Protein AF-A0A945CBT4-F1 (afdb_monomer_lite)

Radius of gyration: 20.13 Å; chains: 1; bounding box: 50×45×52 Å

Structure (mmCIF, N/CA/C/O backbone):
data_AF-A0A945CBT4-F1
#
_entry.id   AF-A0A945CBT4-F1
#
loop_
_atom_site.group_PDB
_atom_site.id
_atom_site.type_symbol
_atom_site.label_atom_id
_atom_site.label_alt_id
_atom_site.label_comp_id
_atom_site.label_asym_id
_atom_site.label_entity_id
_atom_site.label_seq_id
_atom_site.pdbx_PDB_ins_code
_atom_site.Cartn_x
_atom_site.Cartn_y
_atom_site.Cartn_z
_atom_site.occupancy
_atom_site.B_iso_or_equiv
_atom_site.auth_seq_id
_atom_site.auth_comp_id
_atom_site.auth_asym_id
_atom_site.auth_atom_id
_atom_site.pdbx_PDB_model_num
ATOM 1 N N . MET A 1 1 ? -24.541 26.332 19.261 1.00 55.59 1 MET A N 1
ATOM 2 C CA . MET A 1 1 ? -23.160 25.970 19.676 1.00 55.59 1 MET A CA 1
ATOM 3 C C . MET A 1 1 ? -22.826 24.464 19.656 1.00 55.59 1 MET A C 1
ATOM 5 O O . MET A 1 1 ? -21.646 24.148 19.674 1.00 55.59 1 MET A O 1
ATOM 9 N N . LYS A 1 2 ? -23.782 23.516 19.540 1.00 56.75 2 LYS A N 1
ATOM 10 C CA . LYS A 1 2 ? -23.487 22.056 19.497 1.00 56.75 2 LYS A CA 1
ATOM 11 C C . LYS A 1 2 ? -22.666 21.571 18.280 1.00 56.75 2 LYS A C 1
ATOM 13 O O . LYS A 1 2 ? -21.989 20.555 18.384 1.00 56.75 2 LYS A O 1
ATOM 18 N N . HIS A 1 3 ? -22.683 22.290 17.155 1.00 65.81 3 HIS A N 1
ATOM 19 C CA . HIS A 1 3 ? -21.978 21.883 15.926 1.00 65.81 3 HIS A CA 1
ATOM 20 C C . HIS A 1 3 ? -20.511 22.330 15.852 1.00 65.81 3 HIS A C 1
ATOM 22 O O . HIS A 1 3 ? -19.733 21.736 15.112 1.00 65.81 3 HIS A O 1
ATOM 28 N N . PHE A 1 4 ? -20.112 23.322 16.651 1.00 70.12 4 PHE A N 1
ATOM 29 C CA . PHE A 1 4 ? -18.754 23.871 16.655 1.00 70.12 4 PHE A CA 1
ATOM 30 C C . PHE A 1 4 ? -17.656 22.824 16.946 1.00 70.12 4 PHE A C 1
ATOM 32 O O . PHE A 1 4 ? -16.714 22.725 16.160 1.00 70.12 4 PHE A O 1
ATOM 39 N N . PRO A 1 5 ? -17.776 21.958 17.977 1.00 81.00 5 PRO A N 1
ATOM 40 C CA . PRO A 1 5 ? -16.763 20.930 18.220 1.00 81.00 5 PRO A CA 1
ATOM 41 C C . PRO A 1 5 ? -16.719 19.858 17.124 1.00 81.00 5 PRO A C 1
ATOM 43 O O . PRO A 1 5 ? -15.654 19.318 16.855 1.00 81.00 5 PRO A O 1
ATOM 46 N N . SER A 1 6 ? -17.845 19.557 16.468 1.00 87.94 6 SER A N 1
ATOM 47 C CA . SER A 1 6 ? -17.872 18.580 15.366 1.00 87.94 6 SER A CA 1
ATOM 48 C C . SER A 1 6 ? -17.196 19.134 14.113 1.00 87.94 6 SER A C 1
ATOM 50 O O . SER A 1 6 ? -16.438 18.421 13.462 1.00 87.94 6 SER A O 1
ATOM 52 N N . PHE A 1 7 ? -17.415 20.417 13.818 1.00 92.12 7 PHE A N 1
ATOM 53 C CA . PHE A 1 7 ? -16.761 21.105 12.710 1.00 92.12 7 PHE A CA 1
ATOM 54 C C . PHE A 1 7 ? -15.235 21.094 12.856 1.00 92.12 7 PHE A C 1
ATOM 56 O O . PHE A 1 7 ? -14.539 20.720 11.919 1.00 92.12 7 PHE A O 1
ATOM 63 N N . ILE A 1 8 ? -14.713 21.407 14.048 1.00 93.56 8 ILE A N 1
ATOM 64 C CA . ILE A 1 8 ? -13.263 21.398 14.297 1.00 93.56 8 ILE A CA 1
ATOM 65 C C . ILE A 1 8 ? -12.661 20.001 14.099 1.00 93.56 8 ILE A C 1
ATOM 67 O O . ILE A 1 8 ? -11.590 19.883 13.512 1.00 93.56 8 ILE A O 1
ATOM 71 N N . LYS A 1 9 ? -13.343 18.938 14.550 1.00 94.19 9 LYS A N 1
ATOM 72 C CA . LYS A 1 9 ? -12.877 17.555 14.349 1.00 94.19 9 LYS A CA 1
ATOM 73 C C . LYS A 1 9 ? -12.795 17.187 12.866 1.00 94.19 9 LYS A C 1
ATOM 75 O O . LYS A 1 9 ? -11.805 16.603 12.436 1.00 94.19 9 LYS A O 1
ATOM 80 N N . ILE A 1 10 ? -13.823 17.538 12.093 1.00 95.06 10 ILE A N 1
ATOM 81 C CA . ILE A 1 10 ? -13.854 17.292 10.644 1.00 95.06 10 ILE A CA 1
ATOM 82 C C . ILE A 1 10 ? -12.741 18.082 9.954 1.00 95.06 10 ILE A C 1
ATOM 84 O O . ILE A 1 10 ? -12.014 17.526 9.137 1.00 95.06 10 ILE A O 1
ATOM 88 N N . LEU A 1 11 ? -12.575 19.355 10.317 1.00 95.75 11 LEU A N 1
ATOM 89 C CA . LEU A 1 11 ? -11.545 20.215 9.748 1.00 95.75 11 LEU A CA 1
ATOM 90 C C . LEU A 1 11 ? -10.135 19.691 10.049 1.00 95.75 11 LEU A C 1
ATOM 92 O O . LEU A 1 11 ? -9.312 19.628 9.141 1.00 95.75 11 LEU A O 1
ATOM 96 N N . SER A 1 12 ? -9.850 19.268 11.286 1.00 95.69 12 SER A N 1
ATOM 97 C CA . SER A 1 12 ? -8.528 18.732 11.631 1.00 95.69 12 SER A CA 1
ATOM 98 C C . SER A 1 12 ? -8.221 17.423 10.903 1.00 95.69 12 SER A C 1
ATOM 100 O O . SER A 1 12 ? -7.095 17.236 10.447 1.00 95.69 12 SER A O 1
ATOM 102 N N . LEU A 1 13 ? -9.219 16.554 10.717 1.00 96.38 13 LEU A N 1
ATOM 103 C CA . LEU A 1 13 ? -9.079 15.346 9.903 1.00 96.38 13 LEU A CA 1
ATOM 104 C C . LEU A 1 13 ? -8.821 15.677 8.432 1.00 96.38 13 LEU A C 1
ATOM 106 O O . LEU A 1 13 ? -7.922 15.099 7.832 1.00 96.38 13 LEU A O 1
ATOM 110 N N . ALA A 1 14 ? -9.568 16.626 7.863 1.00 96.81 14 ALA A N 1
ATOM 111 C CA . ALA A 1 14 ? -9.390 17.050 6.478 1.00 96.81 14 ALA A CA 1
ATOM 112 C C . ALA A 1 14 ? -7.988 17.631 6.239 1.00 96.81 14 ALA A C 1
ATOM 114 O O . ALA A 1 14 ? -7.323 17.247 5.278 1.00 96.81 14 ALA A O 1
ATOM 115 N N . ILE A 1 15 ? -7.506 18.489 7.146 1.00 96.88 15 ILE A N 1
ATOM 116 C CA . ILE A 1 15 ? -6.140 19.033 7.108 1.00 96.88 15 ILE A CA 1
ATOM 117 C C . ILE A 1 15 ? -5.112 17.903 7.192 1.00 96.88 15 ILE A C 1
ATOM 119 O O . ILE A 1 15 ? -4.149 17.896 6.429 1.00 96.88 15 ILE A O 1
ATOM 123 N N . PHE A 1 16 ? -5.319 16.927 8.077 1.00 96.56 16 PHE A N 1
ATOM 124 C CA . PHE A 1 16 ? -4.407 15.797 8.217 1.00 96.56 16 PHE A CA 1
ATOM 125 C C . PHE A 1 16 ? -4.365 14.917 6.960 1.00 96.56 16 PHE A C 1
ATOM 127 O O . PHE A 1 16 ? -3.285 14.597 6.473 1.00 96.56 16 PHE A O 1
ATOM 134 N N . CYS A 1 17 ? -5.519 14.565 6.387 1.00 96.88 17 CYS A N 1
ATOM 135 C CA . CYS A 1 17 ? -5.596 13.794 5.144 1.00 96.88 17 CYS A CA 1
ATOM 136 C C . CYS A 1 17 ? -4.979 14.548 3.957 1.00 96.88 17 CYS A C 1
ATOM 138 O O . CYS A 1 17 ? -4.324 13.931 3.112 1.00 96.88 17 CYS A O 1
ATOM 140 N N . PHE A 1 18 ? -5.152 15.873 3.905 1.00 96.44 18 PHE A N 1
ATOM 141 C CA . PHE A 1 18 ? -4.488 16.723 2.922 1.00 96.44 18 PHE A CA 1
ATOM 142 C C . PHE A 1 18 ? -2.968 16.703 3.109 1.00 96.44 18 PHE A C 1
ATOM 144 O O . PHE A 1 18 ? -2.247 16.436 2.152 1.00 96.44 18 PHE A O 1
ATOM 151 N N . ALA A 1 19 ? -2.476 16.903 4.335 1.00 95.12 19 ALA A N 1
ATOM 152 C CA . ALA A 1 19 ? -1.049 16.867 4.647 1.00 95.12 19 ALA A CA 1
ATOM 153 C C . ALA A 1 19 ? -0.418 15.504 4.320 1.00 95.12 19 ALA A C 1
ATOM 155 O O . ALA A 1 19 ? 0.668 15.454 3.750 1.00 95.12 19 ALA A O 1
ATOM 156 N N . LEU A 1 20 ? -1.118 14.406 4.615 1.00 95.12 20 LEU A N 1
ATOM 157 C CA . LEU A 1 20 ? -0.698 13.046 4.275 1.00 95.12 20 LEU A CA 1
ATOM 158 C C . LEU A 1 20 ? -0.627 12.846 2.757 1.00 95.12 20 LEU A C 1
ATOM 160 O O . LEU A 1 20 ? 0.37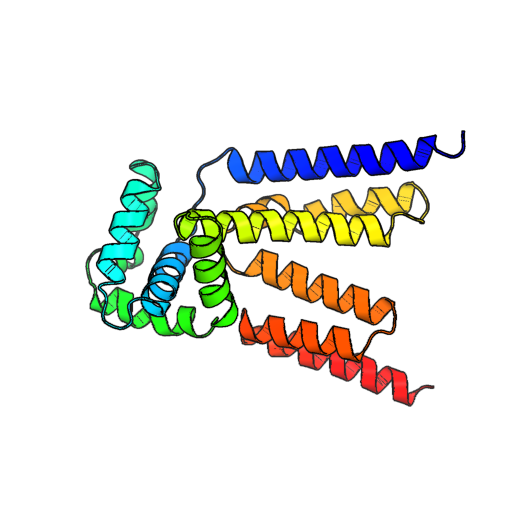6 12.354 2.246 1.00 95.12 20 LEU A O 1
ATOM 164 N N . SER A 1 21 ? -1.652 13.281 2.022 1.00 95.50 21 SER A N 1
ATOM 165 C CA . SER A 1 21 ? -1.670 13.189 0.557 1.00 95.50 21 SER A CA 1
ATOM 166 C C . SER A 1 21 ? -0.574 14.034 -0.084 1.00 95.50 21 SER A C 1
ATOM 168 O O . SER A 1 21 ? 0.099 13.576 -1.005 1.00 95.50 21 SER A O 1
ATOM 170 N N . TRP A 1 22 ? -0.362 15.246 0.428 1.00 95.31 22 TRP A N 1
ATOM 171 C CA . TRP A 1 22 ? 0.737 16.109 0.018 1.00 95.31 22 TRP A CA 1
ATOM 172 C C . TRP A 1 22 ? 2.082 15.427 0.275 1.00 95.31 22 TRP A C 1
ATOM 174 O O . TRP A 1 22 ? 2.885 15.301 -0.642 1.00 95.31 22 TRP A O 1
ATOM 184 N N . PHE A 1 23 ? 2.307 14.908 1.485 1.00 94.00 23 PHE A N 1
ATOM 185 C CA . PHE A 1 23 ? 3.547 14.226 1.855 1.00 94.00 23 PHE A CA 1
ATOM 186 C C . PHE A 1 23 ? 3.844 13.013 0.964 1.00 94.00 23 PHE A C 1
ATOM 188 O O . PHE A 1 23 ? 4.965 12.882 0.476 1.00 94.00 23 PHE A O 1
ATOM 195 N N . SER A 1 24 ? 2.834 12.177 0.697 1.00 92.88 24 SER A N 1
ATOM 196 C CA . SER A 1 24 ? 2.947 11.005 -0.184 1.00 92.88 24 SER A CA 1
ATOM 197 C C . SER A 1 24 ? 3.357 11.374 -1.621 1.00 92.88 24 SER A C 1
ATOM 199 O O . SER A 1 24 ? 4.006 10.592 -2.317 1.00 92.88 24 SER A O 1
ATOM 201 N N . ASN A 1 25 ? 3.019 12.587 -2.075 1.00 91.94 25 ASN A N 1
ATOM 202 C CA . ASN A 1 25 ? 3.250 13.035 -3.449 1.00 91.94 25 ASN A CA 1
ATOM 203 C C . ASN A 1 25 ? 4.403 14.035 -3.623 1.00 91.94 25 ASN A C 1
ATOM 205 O O . ASN A 1 25 ? 4.867 14.208 -4.744 1.00 91.94 25 ASN A O 1
ATOM 209 N N . ASN A 1 26 ? 4.884 14.667 -2.550 1.00 86.88 26 ASN A N 1
ATOM 210 C CA . ASN A 1 26 ? 5.858 15.762 -2.619 1.00 86.88 26 ASN A CA 1
ATOM 211 C C . ASN A 1 26 ? 7.272 15.315 -3.034 1.00 86.88 26 ASN A C 1
ATOM 213 O O . ASN A 1 26 ? 8.037 16.107 -3.574 1.00 86.88 26 ASN A O 1
ATOM 217 N N . LYS A 1 27 ? 7.650 14.060 -2.768 1.00 76.31 27 LYS A N 1
ATOM 218 C CA . LYS A 1 27 ? 8.951 13.520 -3.176 1.00 76.31 27 LYS A CA 1
ATOM 219 C C . LYS A 1 27 ? 8.769 12.237 -3.954 1.00 76.31 27 LYS A C 1
ATOM 221 O O . LYS A 1 27 ? 7.952 11.392 -3.593 1.00 76.31 27 LYS A O 1
ATOM 226 N N . GLU A 1 28 ? 9.573 12.104 -4.997 1.00 81.56 28 GLU A N 1
ATOM 227 C CA . GLU A 1 28 ? 9.736 10.845 -5.694 1.00 81.56 28 GLU A CA 1
ATOM 228 C C . GLU A 1 28 ? 10.286 9.812 -4.707 1.00 81.56 28 GLU A C 1
ATOM 230 O O . GLU A 1 28 ? 11.308 10.029 -4.055 1.00 81.56 28 GLU A O 1
ATOM 235 N N . TYR A 1 29 ? 9.541 8.728 -4.528 1.00 88.06 29 TYR A N 1
ATOM 236 C CA . TYR A 1 29 ? 9.888 7.669 -3.601 1.00 88.06 29 TYR A CA 1
ATOM 237 C C . TYR A 1 29 ? 9.430 6.350 -4.196 1.00 88.06 29 TYR A C 1
ATOM 239 O O . TYR A 1 29 ? 8.233 6.127 -4.384 1.00 88.06 29 TYR A O 1
ATOM 247 N N . VAL A 1 30 ? 10.395 5.488 -4.496 1.00 91.69 30 VAL A N 1
ATOM 248 C CA . VAL A 1 30 ? 10.150 4.143 -5.000 1.00 91.69 30 VAL A CA 1
ATOM 249 C C . VAL A 1 30 ? 11.009 3.187 -4.202 1.00 91.69 30 VAL A C 1
ATOM 251 O O . VAL A 1 30 ? 12.229 3.325 -4.143 1.00 91.69 30 VAL A O 1
ATOM 254 N N . ASN A 1 31 ? 10.360 2.212 -3.573 1.00 91.62 31 ASN A N 1
ATOM 255 C CA . ASN A 1 31 ? 11.076 1.135 -2.912 1.00 91.62 31 ASN A CA 1
ATOM 256 C C . ASN A 1 31 ? 11.595 0.143 -3.935 1.00 91.62 31 ASN A C 1
ATOM 258 O O . ASN A 1 31 ? 10.924 -0.160 -4.918 1.00 91.62 31 ASN A O 1
ATOM 262 N N . TYR A 1 32 ? 12.742 -0.449 -3.625 1.00 92.81 32 TYR A N 1
ATOM 263 C CA . TYR A 1 32 ? 13.315 -1.516 -4.432 1.00 92.81 32 TYR A CA 1
ATOM 264 C C . TYR A 1 32 ? 12.334 -2.684 -4.644 1.00 92.81 32 TYR A C 1
ATOM 266 O O . TYR A 1 32 ? 12.169 -3.171 -5.758 1.00 92.81 32 TYR A O 1
ATOM 274 N N . ASP A 1 33 ? 11.600 -3.052 -3.592 1.00 93.12 33 ASP A N 1
ATOM 275 C CA . ASP A 1 33 ? 10.586 -4.109 -3.610 1.00 93.12 33 ASP A CA 1
ATOM 276 C C . ASP A 1 33 ? 9.436 -3.847 -4.598 1.00 93.12 33 ASP A C 1
ATOM 278 O O . ASP A 1 33 ? 8.756 -4.789 -4.998 1.00 93.12 33 ASP A O 1
ATOM 282 N N . ALA A 1 34 ? 9.213 -2.598 -5.026 1.00 96.06 34 ALA A N 1
ATOM 283 C CA . ALA A 1 34 ? 8.179 -2.279 -6.007 1.00 96.06 34 ALA A CA 1
ATOM 284 C C . ALA A 1 34 ? 8.445 -2.958 -7.360 1.00 96.06 34 ALA A C 1
ATOM 286 O O . ALA A 1 34 ? 7.504 -3.396 -8.011 1.00 96.06 34 ALA A O 1
ATOM 287 N N . ILE A 1 35 ? 9.712 -3.100 -7.757 1.00 96.88 35 ILE A N 1
ATOM 288 C CA . ILE A 1 35 ? 10.119 -3.653 -9.058 1.00 96.88 35 ILE A CA 1
ATOM 289 C C . ILE A 1 35 ? 9.631 -5.103 -9.236 1.00 96.88 35 ILE A C 1
ATOM 291 O O . ILE A 1 35 ? 8.878 -5.370 -10.175 1.00 96.88 35 ILE A O 1
ATOM 295 N N . PRO A 1 36 ? 9.942 -6.048 -8.326 1.00 96.69 36 PRO A N 1
ATOM 296 C CA . PRO A 1 36 ? 9.417 -7.406 -8.434 1.00 96.69 36 PRO A CA 1
ATOM 297 C C . PRO A 1 36 ? 7.898 -7.502 -8.207 1.00 96.69 36 PRO A C 1
ATOM 299 O O . PRO A 1 36 ? 7.285 -8.446 -8.710 1.00 96.69 36 PRO A O 1
ATOM 302 N N . TYR A 1 37 ? 7.252 -6.556 -7.505 1.00 97.12 37 TYR A N 1
ATOM 303 C CA . TYR A 1 37 ? 5.780 -6.499 -7.459 1.00 97.12 37 TYR A CA 1
ATOM 304 C C . TYR A 1 37 ? 5.177 -6.137 -8.819 1.00 97.12 37 TYR A C 1
ATOM 306 O O . TYR A 1 37 ? 4.213 -6.780 -9.229 1.00 97.12 37 TYR A O 1
ATOM 314 N N . VAL A 1 38 ? 5.755 -5.160 -9.522 1.00 97.38 38 VAL A N 1
ATOM 315 C CA . VAL A 1 38 ? 5.350 -4.777 -10.882 1.00 97.38 38 VAL A CA 1
ATOM 316 C C . VAL A 1 38 ? 5.535 -5.946 -11.845 1.00 97.38 38 VAL A C 1
ATOM 318 O O . VAL A 1 38 ? 4.584 -6.324 -12.525 1.00 97.38 38 VAL A O 1
ATOM 321 N N . ALA A 1 39 ? 6.703 -6.596 -11.831 1.00 97.56 39 ALA A N 1
ATOM 322 C CA . ALA A 1 39 ? 6.945 -7.800 -12.628 1.00 97.56 39 ALA A CA 1
ATOM 323 C C . ALA A 1 39 ? 5.925 -8.911 -12.316 1.00 97.56 39 ALA A C 1
ATOM 325 O O . ALA A 1 39 ? 5.351 -9.515 -13.220 1.00 97.56 39 ALA A O 1
ATOM 326 N N . SER A 1 40 ? 5.635 -9.144 -11.031 1.00 97.12 40 SER A N 1
ATOM 327 C CA . SER A 1 40 ? 4.645 -10.143 -10.614 1.00 97.12 40 SER A CA 1
ATOM 328 C C . SER A 1 40 ? 3.227 -9.804 -11.085 1.00 97.12 40 SER A C 1
ATOM 330 O O . SER A 1 40 ? 2.476 -10.719 -11.416 1.00 97.12 40 SER A O 1
ATOM 332 N N . ALA A 1 41 ? 2.851 -8.521 -11.105 1.00 97.12 41 ALA A N 1
ATOM 333 C CA . ALA A 1 41 ? 1.539 -8.065 -11.561 1.00 97.12 41 ALA A CA 1
ATOM 334 C C . ALA A 1 41 ? 1.397 -8.171 -13.083 1.00 97.12 41 ALA A C 1
ATOM 336 O O . ALA A 1 41 ? 0.354 -8.604 -13.566 1.00 97.12 41 ALA A O 1
ATOM 337 N N . TYR A 1 42 ? 2.461 -7.865 -13.826 1.00 96.81 42 TYR A N 1
ATOM 338 C CA . TYR A 1 42 ? 2.521 -8.052 -15.275 1.00 96.81 42 TYR A CA 1
ATOM 339 C C . TYR A 1 42 ? 2.317 -9.523 -15.682 1.00 96.81 42 TYR A C 1
ATOM 341 O O . TYR A 1 42 ? 1.539 -9.817 -16.591 1.00 96.81 42 TYR A O 1
ATOM 349 N N . LEU A 1 43 ? 2.931 -10.459 -14.945 1.00 96.25 43 LEU A N 1
ATOM 350 C CA . LEU A 1 43 ? 2.800 -11.905 -15.182 1.00 96.25 43 LEU A CA 1
ATOM 351 C C . LEU A 1 43 ? 1.389 -12.469 -14.934 1.00 96.25 43 LEU A C 1
ATOM 353 O O . LEU A 1 43 ? 1.139 -13.623 -15.280 1.00 96.25 43 LEU A O 1
ATOM 357 N N . ILE A 1 44 ? 0.468 -11.710 -14.325 1.00 94.94 44 ILE A N 1
ATOM 358 C CA . ILE A 1 44 ? -0.936 -12.139 -14.192 1.00 94.94 44 ILE A CA 1
ATOM 359 C C . ILE A 1 44 ? -1.623 -12.156 -15.560 1.00 94.94 44 ILE A C 1
ATOM 361 O O . ILE A 1 44 ? -2.370 -13.085 -15.853 1.00 94.94 44 ILE A O 1
ATOM 365 N N . GLU A 1 45 ? -1.374 -11.139 -16.383 1.00 92.31 45 GLU A N 1
ATOM 366 C CA . GLU A 1 45 ? -1.973 -11.004 -17.716 1.00 92.31 45 GLU A CA 1
ATOM 367 C C . GLU A 1 45 ? -1.086 -11.611 -18.808 1.00 92.31 45 GLU A C 1
ATOM 369 O O . GLU A 1 45 ? -1.589 -12.140 -19.796 1.00 92.31 45 GLU A O 1
ATOM 374 N N . ASN A 1 46 ? 0.234 -11.599 -18.599 1.00 94.31 46 ASN A N 1
ATOM 375 C CA . ASN A 1 46 ? 1.222 -12.088 -19.556 1.00 94.31 46 ASN A CA 1
ATOM 376 C C . ASN A 1 46 ? 2.078 -13.203 -18.927 1.00 94.31 46 ASN A C 1
ATOM 378 O O . ASN A 1 46 ? 3.232 -12.945 -18.583 1.00 94.31 46 ASN A O 1
ATOM 382 N N . PRO A 1 47 ? 1.556 -14.436 -18.757 1.00 91.69 47 PRO A N 1
ATOM 383 C CA . PRO A 1 47 ? 2.270 -15.513 -18.061 1.00 91.69 47 PRO A CA 1
ATOM 384 C C . PRO A 1 47 ? 3.646 -15.851 -18.648 1.00 91.69 47 PRO A C 1
ATOM 386 O O . PRO A 1 47 ? 4.562 -16.160 -17.890 1.00 91.69 47 PRO A O 1
ATOM 389 N N . ASP A 1 48 ? 3.783 -15.749 -19.973 1.00 92.06 48 ASP A N 1
ATOM 390 C CA . ASP A 1 48 ? 5.021 -16.021 -20.720 1.00 92.06 48 ASP A CA 1
ATOM 391 C C . ASP A 1 48 ? 5.762 -14.732 -21.133 1.00 92.06 48 ASP A C 1
ATOM 393 O O . ASP A 1 48 ? 6.711 -14.766 -21.917 1.00 92.06 48 ASP A O 1
ATOM 397 N N . GLY A 1 49 ? 5.302 -13.572 -20.651 1.00 91.69 49 GLY A N 1
ATOM 398 C CA . GLY A 1 49 ? 5.865 -12.274 -21.005 1.00 91.69 49 GLY A CA 1
ATOM 399 C C . GLY A 1 49 ? 7.202 -11.995 -20.318 1.00 91.69 49 GLY A C 1
ATOM 400 O O . GLY A 1 49 ? 7.505 -12.522 -19.245 1.00 91.69 49 GLY A O 1
ATOM 401 N N . ASP A 1 50 ? 7.996 -11.094 -20.901 1.00 95.44 50 ASP A N 1
ATOM 402 C CA . ASP A 1 50 ? 9.279 -10.688 -20.323 1.00 95.44 50 ASP A CA 1
ATOM 403 C C . ASP A 1 50 ? 9.094 -9.68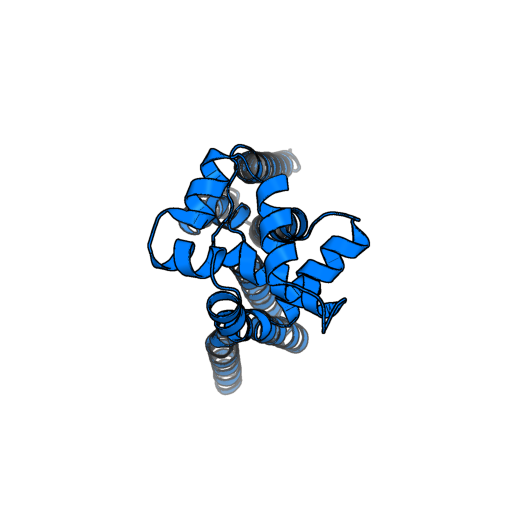6 -19.172 1.00 95.44 50 ASP A C 1
ATOM 405 O O . ASP A 1 50 ? 9.210 -8.471 -19.332 1.00 95.44 50 ASP A O 1
ATOM 409 N N . SER A 1 51 ? 8.773 -10.214 -17.990 1.00 95.56 51 SER A N 1
ATOM 410 C CA . SER A 1 51 ? 8.539 -9.401 -16.791 1.00 95.56 51 SER A CA 1
ATOM 411 C C . SER A 1 51 ? 9.778 -8.645 -16.303 1.00 95.56 51 SER A C 1
ATOM 413 O O . SER A 1 51 ? 9.637 -7.583 -15.690 1.00 95.56 51 SER A O 1
ATOM 415 N N . PHE A 1 52 ? 10.978 -9.161 -16.596 1.00 97.00 52 PHE A N 1
ATOM 416 C CA . PHE A 1 52 ? 12.241 -8.499 -16.286 1.00 97.00 52 PHE A CA 1
ATOM 417 C C . PHE A 1 52 ? 12.342 -7.203 -17.085 1.00 97.00 52 PHE A C 1
ATOM 419 O O . PHE A 1 52 ? 12.345 -6.122 -16.495 1.00 97.00 52 PHE A O 1
ATOM 426 N N . GLU A 1 53 ? 12.318 -7.312 -18.414 1.00 96.81 53 GLU A N 1
ATOM 427 C CA . GLU A 1 53 ? 12.476 -6.163 -19.304 1.00 96.81 53 GLU A CA 1
ATOM 428 C C . GLU A 1 53 ? 11.345 -5.149 -19.096 1.00 96.81 53 GLU A C 1
ATOM 430 O O . GLU A 1 53 ? 11.587 -3.948 -18.974 1.00 96.81 53 GLU A O 1
ATOM 435 N N . TYR A 1 54 ? 10.108 -5.638 -18.959 1.00 97.00 54 TYR A N 1
ATOM 436 C CA . TYR A 1 54 ? 8.945 -4.797 -18.701 1.00 97.00 54 TYR A CA 1
ATOM 437 C C . TYR A 1 54 ? 9.112 -3.949 -17.434 1.00 97.00 54 TYR A C 1
ATOM 439 O O . TYR A 1 54 ? 8.929 -2.730 -17.472 1.00 97.00 54 TYR A O 1
ATOM 447 N N . SER A 1 55 ? 9.471 -4.580 -16.309 1.00 96.62 55 SER A N 1
ATOM 448 C CA . SER A 1 55 ? 9.567 -3.884 -15.022 1.00 96.62 55 SER A CA 1
ATOM 449 C C . SER A 1 55 ? 10.670 -2.824 -15.015 1.00 96.62 55 SER A C 1
ATOM 451 O O . SER A 1 55 ? 10.437 -1.711 -14.541 1.00 96.62 55 SER A O 1
ATOM 453 N N . TRP A 1 56 ? 11.833 -3.115 -15.606 1.00 96.56 56 TRP A N 1
ATOM 454 C CA . TRP A 1 56 ? 12.952 -2.174 -15.674 1.00 96.56 56 TRP A CA 1
ATOM 455 C C . TRP A 1 56 ? 12.707 -1.024 -16.655 1.00 96.56 56 TRP A C 1
ATOM 457 O O . TRP A 1 56 ? 12.940 0.130 -16.293 1.00 96.56 56 TRP A O 1
ATOM 467 N N . GLN A 1 57 ? 12.164 -1.293 -17.848 1.00 96.50 57 GLN A N 1
ATOM 468 C CA . GLN A 1 57 ? 11.813 -0.235 -18.803 1.00 96.50 57 GLN A CA 1
ATOM 469 C C . GLN A 1 57 ? 10.708 0.680 -18.269 1.00 96.50 57 GLN A C 1
ATOM 471 O O . GLN A 1 57 ? 10.717 1.892 -18.504 1.00 96.50 57 GLN A O 1
ATOM 476 N N . LEU A 1 58 ? 9.725 0.114 -17.564 1.00 96.69 58 LEU A N 1
ATOM 477 C CA . LEU A 1 58 ? 8.676 0.909 -16.941 1.00 96.69 58 LEU A CA 1
ATOM 478 C C . LEU A 1 58 ? 9.241 1.765 -15.804 1.00 96.69 58 LEU A C 1
ATOM 480 O O . LEU A 1 58 ? 8.871 2.933 -15.700 1.00 96.69 58 LEU A O 1
ATOM 484 N N . LEU A 1 59 ? 10.157 1.218 -14.997 1.00 96.62 59 LEU A N 1
ATOM 485 C CA . LEU A 1 59 ? 10.845 1.973 -13.952 1.00 96.62 59 LEU A CA 1
ATOM 486 C C . LEU A 1 59 ? 11.608 3.162 -14.539 1.00 96.62 59 LEU A C 1
ATOM 488 O O . LEU A 1 59 ? 11.443 4.273 -14.049 1.00 96.62 59 LEU A O 1
ATOM 492 N N . GLU A 1 60 ? 12.394 2.951 -15.597 1.00 96.00 60 GLU A N 1
ATOM 493 C CA . GLU A 1 60 ? 13.184 4.003 -16.253 1.00 96.00 60 GLU A CA 1
ATOM 494 C C . GLU A 1 60 ? 12.312 5.164 -16.751 1.00 96.00 60 GLU A C 1
ATOM 496 O O . GLU A 1 60 ? 12.686 6.327 -16.627 1.00 96.00 60 GLU A O 1
ATOM 501 N N . LYS A 1 61 ? 11.113 4.861 -17.263 1.00 95.19 61 LYS A N 1
ATOM 502 C CA . LYS A 1 61 ? 10.131 5.876 -17.681 1.00 95.19 61 LYS A CA 1
ATOM 503 C C . LYS A 1 61 ? 9.420 6.542 -16.505 1.00 95.19 61 LYS A C 1
ATOM 505 O O . LYS A 1 61 ? 8.904 7.648 -16.657 1.00 95.19 61 LYS A O 1
ATOM 510 N N . PHE A 1 62 ? 9.313 5.847 -15.375 1.00 94.44 62 PHE A N 1
ATOM 511 C CA . PHE A 1 62 ? 8.555 6.296 -14.214 1.00 94.44 62 PHE A CA 1
ATOM 512 C C . PHE A 1 62 ? 9.365 7.208 -13.293 1.00 94.44 62 PHE A C 1
ATOM 514 O O . PHE A 1 62 ? 8.775 8.119 -12.713 1.00 94.44 62 PHE A O 1
ATOM 521 N N . VAL A 1 63 ? 10.675 6.966 -13.151 1.00 95.12 63 VAL A N 1
ATOM 522 C CA . VAL A 1 63 ? 11.514 7.683 -12.183 1.00 95.12 63 VAL A CA 1
ATOM 523 C C . VAL A 1 63 ? 12.567 8.598 -12.804 1.00 95.12 63 VAL A C 1
ATOM 525 O O . VAL A 1 63 ? 12.977 8.429 -13.949 1.00 95.12 63 VAL A O 1
ATOM 528 N N . SER A 1 64 ? 13.075 9.551 -12.019 1.00 94.69 64 SER A N 1
ATOM 529 C CA . SER A 1 64 ? 14.230 10.366 -12.403 1.00 94.69 64 SER A CA 1
ATOM 530 C C . SER A 1 64 ? 15.491 9.517 -12.659 1.00 94.69 64 SER A C 1
ATOM 532 O O . SER A 1 64 ? 15.714 8.514 -11.974 1.00 94.69 64 SER A O 1
ATOM 534 N N . PRO A 1 65 ? 16.403 9.942 -13.560 1.00 93.69 65 PRO A N 1
ATOM 535 C CA . PRO A 1 65 ? 17.639 9.201 -13.841 1.00 93.69 65 PRO A CA 1
ATOM 536 C C . PRO A 1 65 ? 18.515 8.957 -12.603 1.00 93.69 65 PRO A C 1
ATOM 538 O O . PRO A 1 65 ? 19.181 7.926 -12.492 1.00 93.69 65 PRO A O 1
ATOM 541 N N . SER A 1 66 ? 18.510 9.893 -11.646 1.00 93.50 66 SER A N 1
ATOM 542 C CA . SER A 1 66 ? 19.209 9.740 -10.367 1.00 93.50 66 SER A CA 1
ATOM 543 C C . SER A 1 66 ? 18.633 8.606 -9.527 1.00 93.50 66 SER A C 1
ATOM 545 O O . SER A 1 66 ? 19.397 7.784 -9.021 1.00 93.50 66 SER A O 1
ATOM 547 N N . LEU A 1 67 ? 17.303 8.537 -9.408 1.00 94.44 67 LEU A N 1
ATOM 548 C CA . LEU A 1 67 ? 16.642 7.493 -8.633 1.00 94.44 67 LEU A CA 1
ATOM 549 C C . LEU A 1 67 ? 16.732 6.141 -9.346 1.00 94.44 67 LEU A C 1
ATOM 551 O O . LEU A 1 67 ? 16.971 5.125 -8.699 1.00 94.44 67 LEU A O 1
ATOM 555 N N . PHE A 1 68 ? 16.639 6.124 -10.678 1.00 95.38 68 PHE A N 1
ATOM 556 C CA . PHE A 1 68 ? 16.868 4.914 -11.465 1.00 95.38 68 PHE A CA 1
ATOM 557 C C . PHE A 1 68 ? 18.255 4.330 -11.185 1.00 95.38 68 PHE A C 1
ATOM 559 O O . PHE A 1 68 ? 18.372 3.151 -10.860 1.00 95.38 68 PHE A O 1
ATOM 566 N N . LYS A 1 69 ? 19.305 5.164 -11.217 1.00 93.62 69 LYS A N 1
ATOM 567 C CA . LYS A 1 69 ? 20.678 4.731 -10.918 1.00 93.62 69 LYS A CA 1
ATOM 568 C C . LYS A 1 69 ? 20.818 4.178 -9.498 1.00 93.62 69 LYS A C 1
ATOM 570 O O . LYS A 1 69 ? 21.532 3.198 -9.279 1.00 93.62 69 LYS A O 1
ATOM 575 N N . GLU A 1 70 ? 20.124 4.779 -8.536 1.00 93.88 70 GLU A N 1
ATOM 576 C CA . GLU A 1 70 ? 20.088 4.283 -7.161 1.00 93.88 70 GLU A CA 1
ATOM 577 C C . GLU A 1 70 ? 19.407 2.903 -7.065 1.00 93.88 70 GLU A C 1
ATOM 579 O O . GLU A 1 70 ? 19.872 2.002 -6.357 1.00 93.88 70 GLU A O 1
ATOM 584 N N . LEU A 1 71 ? 18.305 2.705 -7.786 1.00 93.62 71 LEU A N 1
ATOM 585 C CA . LEU A 1 71 ? 17.532 1.464 -7.758 1.00 93.62 71 LEU A CA 1
ATOM 586 C C . LEU A 1 71 ? 18.172 0.338 -8.573 1.00 93.62 71 LEU A C 1
ATOM 588 O O . LEU A 1 71 ? 18.123 -0.805 -8.129 1.00 93.62 71 LEU A O 1
ATOM 592 N N . CYS A 1 72 ? 18.815 0.640 -9.700 1.00 91.88 72 CYS A N 1
ATOM 593 C CA . CYS A 1 72 ? 19.481 -0.367 -10.524 1.00 91.88 72 CYS A CA 1
ATOM 594 C C . CYS A 1 72 ? 20.849 -0.762 -9.973 1.00 91.88 72 CYS A C 1
ATOM 596 O O . CYS A 1 72 ? 21.234 -1.919 -10.058 1.00 91.88 72 CYS A O 1
ATOM 598 N N . CYS A 1 73 ? 21.617 0.191 -9.437 1.00 90.94 73 CYS A N 1
ATOM 599 C CA . CYS A 1 73 ? 23.074 0.063 -9.504 1.00 90.94 73 CYS A CA 1
ATOM 600 C C . CYS A 1 73 ? 23.815 0.488 -8.229 1.00 90.94 73 CYS A C 1
ATOM 602 O O . CYS A 1 73 ? 25.042 0.510 -8.214 1.00 90.94 73 CYS A O 1
ATOM 604 N N . ASN A 1 74 ? 23.106 0.826 -7.147 1.00 90.94 74 ASN A N 1
ATOM 605 C CA . ASN A 1 74 ? 23.743 1.343 -5.927 1.00 90.94 74 ASN A CA 1
ATOM 606 C C . ASN A 1 74 ? 24.560 0.295 -5.147 1.00 90.94 74 ASN A C 1
ATOM 608 O O . ASN A 1 74 ? 25.410 0.642 -4.333 1.00 90.94 74 ASN A O 1
ATOM 612 N N . ASN A 1 75 ? 24.305 -0.997 -5.354 1.00 92.38 75 ASN A N 1
ATOM 613 C CA . ASN A 1 75 ? 25.081 -2.069 -4.735 1.00 92.38 75 ASN A CA 1
ATOM 614 C C . ASN A 1 75 ? 25.117 -3.314 -5.631 1.00 92.38 75 ASN A C 1
ATOM 616 O O . ASN A 1 75 ? 24.338 -3.428 -6.577 1.00 92.38 75 ASN A O 1
ATOM 620 N N . TYR A 1 76 ? 26.006 -4.255 -5.300 1.00 92.56 76 TYR A N 1
ATOM 621 C CA . TYR A 1 76 ? 26.216 -5.483 -6.076 1.00 92.56 76 TYR A CA 1
ATOM 622 C C . TYR A 1 76 ? 24.927 -6.295 -6.266 1.00 92.56 76 TYR A C 1
ATOM 624 O O . TYR A 1 76 ? 24.667 -6.808 -7.350 1.00 92.56 76 TYR A O 1
ATOM 632 N N . TYR A 1 77 ? 24.084 -6.356 -5.231 1.00 92.25 77 TYR A N 1
ATOM 633 C CA . TYR A 1 77 ? 22.803 -7.055 -5.292 1.00 92.25 77 TYR A CA 1
ATOM 634 C C . TYR A 1 77 ? 21.848 -6.416 -6.312 1.00 92.25 77 TYR A C 1
ATOM 636 O O . TYR A 1 77 ? 21.328 -7.107 -7.180 1.00 92.25 77 TYR A O 1
ATOM 644 N N . ARG A 1 78 ? 21.657 -5.093 -6.262 1.00 93.50 78 ARG A N 1
ATOM 645 C CA . ARG A 1 78 ? 20.802 -4.361 -7.210 1.00 93.50 78 ARG A CA 1
ATOM 646 C C . ARG A 1 78 ? 21.344 -4.448 -8.636 1.00 93.50 78 ARG A C 1
ATOM 648 O O . ARG A 1 78 ? 20.575 -4.641 -9.572 1.00 93.50 78 ARG A O 1
ATOM 655 N N . GLN A 1 79 ? 22.666 -4.382 -8.791 1.00 93.56 79 GLN A N 1
ATOM 656 C CA . GLN A 1 79 ? 23.312 -4.506 -10.093 1.00 93.56 79 GLN A CA 1
ATOM 657 C C . GLN A 1 79 ? 23.070 -5.888 -10.702 1.00 93.56 79 GLN A C 1
ATOM 659 O O . GLN A 1 79 ? 22.687 -5.988 -11.863 1.00 93.56 79 GLN A O 1
ATOM 664 N N . SER A 1 80 ? 23.230 -6.951 -9.912 1.00 93.50 80 SER A N 1
ATOM 665 C CA . SER A 1 80 ? 22.893 -8.311 -10.336 1.00 93.50 80 SER A CA 1
ATOM 666 C C . SER A 1 80 ? 21.427 -8.404 -10.768 1.00 93.50 80 SER A C 1
ATOM 668 O O . SER A 1 80 ? 21.135 -8.882 -11.855 1.00 93.50 80 SER A O 1
ATOM 670 N N . MET A 1 81 ? 20.512 -7.834 -9.988 1.00 94.12 81 MET A N 1
ATOM 671 C CA . MET A 1 81 ? 19.074 -7.872 -10.273 1.00 94.12 81 MET A CA 1
ATOM 672 C C . MET A 1 81 ? 18.626 -7.051 -11.485 1.00 94.12 81 MET A C 1
ATOM 674 O O . MET A 1 81 ? 17.548 -7.309 -12.012 1.00 94.12 81 MET A O 1
ATOM 678 N N . SER A 1 82 ? 19.402 -6.050 -11.900 1.00 94.88 82 SER A N 1
ATOM 679 C CA . SER A 1 82 ? 19.111 -5.219 -13.077 1.00 94.88 82 SER A CA 1
ATOM 680 C C . SER A 1 82 ? 19.843 -5.660 -14.340 1.00 94.88 82 SER A C 1
ATOM 682 O O . SER A 1 82 ? 19.525 -5.169 -15.417 1.00 94.88 82 SER A O 1
ATOM 684 N N . SER A 1 83 ? 20.809 -6.576 -14.234 1.00 93.75 83 SER A N 1
ATOM 685 C CA . SER A 1 83 ? 21.610 -7.044 -15.376 1.00 93.75 83 SER A CA 1
ATOM 686 C C . SER A 1 83 ? 21.452 -8.533 -15.677 1.00 93.75 83 SER A C 1
ATOM 688 O O . SER A 1 83 ? 21.680 -8.940 -16.813 1.00 93.75 83 SER A O 1
ATOM 690 N N . ASP A 1 84 ? 21.040 -9.340 -14.697 1.00 95.00 84 ASP A N 1
ATOM 691 C CA . ASP A 1 84 ? 20.835 -10.778 -14.842 1.00 95.00 84 ASP A CA 1
ATOM 692 C C . ASP A 1 84 ? 19.356 -11.136 -14.649 1.00 95.00 84 ASP A C 1
ATOM 694 O O . ASP A 1 84 ? 18.803 -11.092 -13.543 1.00 95.00 84 ASP A O 1
ATOM 698 N N . LYS A 1 85 ? 18.722 -11.534 -15.755 1.00 95.56 85 LYS A N 1
ATOM 699 C CA . LYS A 1 85 ? 17.321 -11.955 -15.791 1.00 95.56 85 LYS A CA 1
ATOM 700 C C . LYS A 1 85 ? 17.050 -13.159 -14.888 1.00 95.56 85 LYS A C 1
ATOM 702 O O . LYS A 1 85 ? 16.042 -13.166 -14.187 1.00 95.56 85 LYS A O 1
ATOM 707 N N . LEU A 1 86 ? 17.945 -14.147 -14.852 1.00 94.50 86 LEU A N 1
ATOM 708 C CA . LEU A 1 86 ? 17.755 -15.352 -14.038 1.00 94.50 86 LEU A CA 1
ATOM 709 C C . LEU A 1 86 ? 17.842 -15.023 -12.546 1.00 94.50 86 LEU A C 1
ATOM 711 O O . LEU A 1 86 ? 17.043 -15.526 -11.750 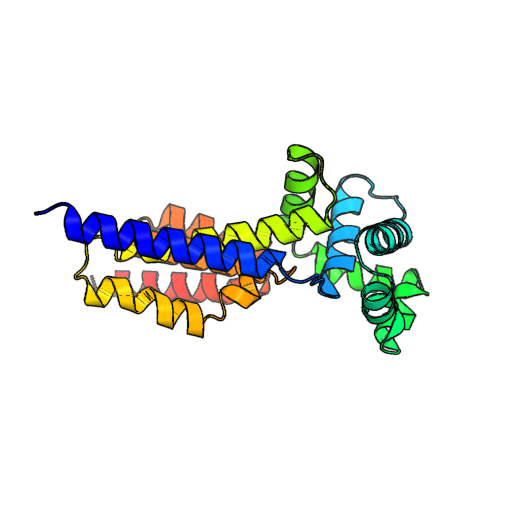1.00 94.50 86 LEU A O 1
ATOM 715 N N . ALA A 1 87 ? 18.773 -14.142 -12.168 1.00 93.38 87 ALA A N 1
ATOM 716 C CA . ALA A 1 87 ? 18.875 -13.652 -10.798 1.00 93.38 87 ALA A CA 1
ATOM 717 C C . ALA A 1 87 ? 17.574 -12.955 -10.368 1.00 93.38 87 ALA A C 1
ATOM 719 O O . ALA A 1 87 ? 17.019 -13.290 -9.321 1.00 93.38 87 ALA A O 1
ATOM 720 N N . PHE A 1 88 ? 17.039 -12.060 -11.201 1.00 95.56 88 PHE A N 1
ATOM 721 C CA . PHE A 1 88 ? 15.773 -11.375 -10.936 1.00 95.56 88 PHE A CA 1
ATOM 722 C C . PHE A 1 88 ? 14.580 -12.335 -10.829 1.00 95.56 88 PHE A C 1
ATOM 724 O O . PHE A 1 88 ? 13.820 -12.290 -9.857 1.00 95.56 88 PHE A O 1
ATOM 731 N N . GLU A 1 89 ? 14.432 -13.246 -11.792 1.00 94.38 89 GLU A N 1
ATOM 732 C CA . GLU A 1 89 ? 13.325 -14.205 -11.835 1.00 94.38 89 GLU A CA 1
ATOM 733 C C . GLU A 1 89 ? 13.322 -15.144 -10.625 1.00 94.38 89 GLU A C 1
ATOM 735 O O . GLU A 1 89 ? 12.253 -15.466 -10.096 1.00 94.38 89 GLU A O 1
ATOM 740 N N . SER A 1 90 ? 14.501 -15.510 -10.111 1.00 93.62 90 SER A N 1
ATOM 741 C CA . SER A 1 90 ? 14.623 -16.350 -8.912 1.00 93.62 90 SER A CA 1
ATOM 742 C C . SER A 1 90 ? 14.007 -15.720 -7.650 1.00 93.62 90 SER A C 1
ATOM 744 O O . SER A 1 90 ? 13.601 -16.440 -6.735 1.00 93.62 90 SER A O 1
ATOM 746 N N . HIS A 1 91 ? 13.856 -14.390 -7.609 1.00 92.12 91 HIS A N 1
ATOM 747 C CA . HIS A 1 91 ? 13.241 -13.671 -6.489 1.00 92.12 91 HIS A CA 1
ATOM 748 C C . HIS A 1 91 ? 11.717 -13.546 -6.600 1.00 92.12 91 HIS A C 1
ATOM 750 O O . HIS A 1 91 ? 11.039 -13.400 -5.574 1.00 92.12 91 HIS A O 1
ATOM 756 N N . LEU A 1 92 ? 11.149 -13.637 -7.808 1.00 93.94 92 LEU A N 1
ATOM 757 C CA . LEU A 1 92 ? 9.715 -13.445 -8.049 1.00 93.94 92 LEU A CA 1
ATOM 758 C C . LEU A 1 92 ? 8.799 -14.357 -7.215 1.00 93.94 92 LEU A C 1
ATOM 760 O O . LEU A 1 92 ? 7.774 -13.856 -6.743 1.00 93.94 92 LEU A O 1
ATOM 764 N N . PRO A 1 93 ? 9.121 -15.639 -6.934 1.00 93.81 93 PRO A N 1
ATOM 765 C CA . PRO A 1 93 ? 8.284 -16.479 -6.074 1.00 93.81 93 PRO A CA 1
ATOM 766 C C . PRO A 1 93 ? 7.972 -15.848 -4.705 1.00 93.81 93 PRO A C 1
ATOM 768 O O . PRO A 1 93 ? 6.835 -15.916 -4.235 1.00 93.81 93 PRO A O 1
ATOM 771 N N . SER A 1 94 ? 8.932 -15.144 -4.091 1.00 91.88 94 SER A N 1
ATOM 772 C CA . SER A 1 94 ? 8.730 -14.462 -2.801 1.00 91.88 94 SER A CA 1
ATOM 773 C C . SER A 1 94 ? 7.687 -13.338 -2.878 1.00 91.88 94 SER A C 1
ATOM 775 O O . SER A 1 94 ? 6.968 -13.067 -1.912 1.00 91.88 94 SER A O 1
ATOM 777 N N . TYR A 1 95 ? 7.549 -12.692 -4.035 1.00 93.31 95 TYR A N 1
ATOM 778 C CA . TYR A 1 95 ? 6.577 -11.622 -4.266 1.00 93.31 95 TYR A CA 1
ATOM 779 C C . TYR A 1 95 ? 5.224 -12.173 -4.722 1.00 93.31 95 TYR A C 1
ATOM 781 O O . TYR A 1 95 ? 4.191 -11.747 -4.207 1.00 93.31 95 TYR A O 1
ATOM 789 N N . ARG A 1 96 ? 5.222 -13.200 -5.579 1.00 92.50 96 ARG A N 1
ATOM 790 C CA . ARG A 1 96 ? 4.009 -13.859 -6.095 1.00 92.50 96 ARG A CA 1
ATOM 791 C C . ARG A 1 96 ? 3.184 -14.568 -5.022 1.00 92.50 96 ARG A C 1
ATOM 793 O O . ARG A 1 96 ? 1.965 -14.645 -5.148 1.00 92.50 96 ARG A O 1
ATOM 800 N N . THR A 1 97 ? 3.813 -15.047 -3.947 1.00 91.50 97 THR A N 1
ATOM 801 C CA . THR A 1 97 ? 3.092 -15.627 -2.793 1.00 91.50 97 THR A CA 1
ATOM 802 C C . THR A 1 97 ? 2.145 -14.640 -2.107 1.00 91.50 97 THR A C 1
ATOM 804 O O . THR A 1 97 ? 1.190 -15.067 -1.459 1.00 91.50 97 THR A O 1
ATOM 807 N N . LYS A 1 98 ? 2.356 -13.328 -2.278 1.00 93.94 98 LYS A N 1
ATOM 808 C CA . LYS A 1 98 ? 1.470 -12.252 -1.802 1.00 93.94 98 LYS A CA 1
ATOM 809 C C . LYS A 1 98 ? 0.349 -12.008 -2.812 1.00 93.94 98 LYS A C 1
ATOM 811 O O . LYS A 1 98 ? 0.126 -10.885 -3.264 1.00 93.94 98 LYS A O 1
ATOM 816 N N . SER A 1 99 ? -0.312 -13.092 -3.213 1.00 91.12 99 SER A N 1
ATOM 817 C CA . SER A 1 99 ? -1.158 -13.155 -4.404 1.00 91.12 99 SER A CA 1
ATOM 818 C C . SER A 1 99 ? -2.227 -12.067 -4.420 1.00 91.12 99 SER A C 1
ATOM 820 O O . SER A 1 99 ? -2.322 -11.336 -5.400 1.00 91.12 99 SER A O 1
ATOM 822 N N . ALA A 1 100 ? -2.969 -11.874 -3.325 1.00 95.00 100 ALA A N 1
ATOM 823 C CA . ALA A 1 100 ? -4.019 -10.856 -3.275 1.00 95.00 100 ALA A CA 1
ATOM 824 C C . ALA A 1 100 ? -3.482 -9.432 -3.477 1.00 95.00 100 ALA A C 1
ATOM 826 O O . ALA A 1 100 ? -4.176 -8.601 -4.055 1.00 95.00 100 ALA A O 1
ATOM 827 N N . TYR A 1 101 ? -2.253 -9.147 -3.037 1.00 96.44 101 TYR A N 1
ATOM 828 C CA . TYR A 1 101 ? -1.644 -7.836 -3.253 1.00 96.44 101 TYR A CA 1
ATOM 829 C C . TYR A 1 101 ? -1.282 -7.638 -4.725 1.00 96.44 101 TYR A C 1
ATOM 831 O O . TYR A 1 101 ? -1.602 -6.607 -5.303 1.00 96.44 101 TYR A O 1
ATOM 839 N N . VAL A 1 102 ? -0.684 -8.653 -5.351 1.00 96.88 102 VAL A N 1
ATOM 840 C CA . VAL A 1 102 ? -0.313 -8.614 -6.773 1.00 96.88 102 VAL A CA 1
ATOM 841 C C . VAL A 1 102 ? -1.555 -8.493 -7.669 1.00 96.88 102 VAL A C 1
ATOM 843 O O . VAL A 1 102 ? -1.583 -7.652 -8.566 1.00 96.88 102 VAL A O 1
ATOM 846 N N . TYR A 1 103 ? -2.619 -9.249 -7.378 1.00 97.00 103 TYR A N 1
ATOM 847 C CA . TYR A 1 103 ? -3.907 -9.113 -8.070 1.00 97.00 103 TYR A CA 1
ATOM 848 C C . TYR A 1 103 ? -4.531 -7.731 -7.871 1.00 97.00 103 TYR A C 1
ATOM 850 O O . TYR A 1 103 ? -5.081 -7.175 -8.817 1.00 97.00 103 TYR A O 1
ATOM 858 N N . LEU A 1 104 ? -4.434 -7.157 -6.668 1.00 97.62 104 LEU A N 1
ATOM 859 C CA . LEU A 1 104 ? -4.938 -5.811 -6.408 1.00 97.62 104 LEU A CA 1
ATOM 860 C C . LEU A 1 104 ? -4.178 -4.753 -7.219 1.00 97.62 104 LEU A C 1
ATOM 862 O O . LEU A 1 104 ? -4.811 -3.844 -7.743 1.00 97.62 104 LEU A O 1
ATOM 866 N N . ILE A 1 105 ? -2.853 -4.877 -7.353 1.00 97.75 105 ILE A N 1
ATOM 867 C CA . ILE A 1 105 ? -2.047 -3.975 -8.191 1.00 97.75 105 ILE A CA 1
ATOM 868 C C . ILE A 1 105 ? -2.540 -4.014 -9.638 1.00 97.75 105 ILE A C 1
ATOM 870 O O . ILE A 1 105 ? -2.844 -2.959 -10.192 1.00 97.75 105 ILE A O 1
ATOM 874 N N . ARG A 1 106 ? -2.670 -5.215 -10.219 1.00 96.75 106 ARG A N 1
ATOM 875 C CA . ARG A 1 106 ? -3.180 -5.406 -11.587 1.00 96.75 106 ARG A CA 1
ATOM 876 C C . ARG A 1 106 ? -4.583 -4.820 -11.738 1.00 96.75 106 ARG A C 1
ATOM 878 O O . ARG A 1 106 ? -4.799 -3.971 -12.589 1.00 96.75 106 ARG A O 1
ATOM 885 N N . PHE A 1 107 ? -5.495 -5.166 -10.831 1.00 97.44 107 PHE A N 1
ATOM 886 C CA . PHE A 1 107 ? -6.866 -4.654 -10.841 1.00 97.44 107 PHE A CA 1
ATOM 887 C C . PHE A 1 107 ? -6.927 -3.120 -10.804 1.00 97.44 107 PHE A C 1
ATOM 889 O O . PHE A 1 107 ? -7.661 -2.511 -11.577 1.00 97.44 107 PHE A O 1
ATOM 896 N N . VAL A 1 108 ? -6.156 -2.478 -9.921 1.00 97.69 108 VAL A N 1
ATOM 897 C CA . VAL A 1 108 ? -6.111 -1.010 -9.829 1.00 97.69 108 VAL A CA 1
ATOM 898 C C . VAL A 1 108 ? -5.492 -0.401 -11.089 1.00 97.69 108 VAL A C 1
ATOM 900 O O . VAL A 1 108 ? -5.994 0.611 -11.573 1.00 97.69 108 VAL A O 1
ATOM 903 N N . SER A 1 109 ? -4.442 -1.022 -11.631 1.00 97.44 109 SER A N 1
ATOM 904 C CA . SER A 1 109 ? -3.796 -0.612 -12.881 1.00 97.44 109 SER A CA 1
ATOM 905 C C . SER A 1 109 ? -4.773 -0.657 -14.064 1.00 97.44 109 SER A C 1
ATOM 907 O O . SER A 1 109 ? -4.889 0.339 -14.777 1.00 97.44 109 SER A O 1
ATOM 909 N N . ASP A 1 110 ? -5.552 -1.734 -14.202 1.00 96.38 110 ASP A N 1
ATOM 910 C CA . ASP A 1 110 ? -6.556 -1.910 -15.262 1.00 96.38 110 ASP A CA 1
ATOM 911 C C . ASP A 1 110 ? -7.720 -0.931 -15.138 1.00 96.38 110 ASP A C 1
ATOM 913 O O . ASP A 1 110 ? -8.061 -0.222 -16.084 1.00 96.38 110 ASP A O 1
ATOM 917 N N . VAL A 1 111 ? -8.337 -0.871 -13.954 1.00 97.12 111 VAL A N 1
ATOM 918 C CA . VAL A 1 111 ? -9.553 -0.077 -13.734 1.00 97.12 111 VAL A CA 1
ATOM 919 C C . VAL A 1 111 ? -9.278 1.416 -13.874 1.00 97.12 111 VAL A C 1
ATOM 921 O O . VAL A 1 111 ? -10.119 2.146 -14.398 1.00 97.12 111 VAL A O 1
ATOM 924 N N . ALA A 1 112 ? -8.120 1.883 -13.405 1.00 95.75 112 ALA A N 1
ATOM 925 C CA . ALA A 1 112 ? -7.742 3.287 -13.513 1.00 95.75 112 ALA A CA 1
ATOM 926 C C . ALA A 1 112 ? -6.960 3.611 -14.798 1.00 95.75 112 ALA A C 1
ATOM 928 O O . ALA A 1 112 ? -6.693 4.787 -15.042 1.00 95.75 112 ALA A O 1
ATOM 929 N N . ASN A 1 113 ? -6.616 2.607 -15.616 1.00 96.12 113 ASN A N 1
ATOM 930 C CA . ASN A 1 113 ? -5.776 2.742 -16.808 1.00 96.12 113 ASN A CA 1
ATOM 931 C C . ASN A 1 113 ? -4.458 3.494 -16.520 1.00 96.12 113 ASN A C 1
ATOM 933 O O . ASN A 1 113 ? -4.099 4.470 -17.183 1.00 96.12 113 ASN A O 1
ATOM 937 N N . ILE A 1 114 ? -3.762 3.060 -15.470 1.00 96.50 114 ILE A N 1
ATOM 938 C CA . ILE A 1 114 ? -2.490 3.619 -14.987 1.00 96.50 114 ILE A CA 1
ATOM 939 C C . ILE A 1 114 ? -1.437 2.520 -14.915 1.00 96.50 114 ILE A C 1
ATOM 941 O O . ILE A 1 114 ? -1.778 1.346 -14.826 1.00 96.50 114 ILE A O 1
ATOM 945 N N . ASN A 1 115 ? -0.155 2.882 -14.875 1.00 95.69 115 ASN A N 1
ATOM 946 C CA . ASN A 1 115 ? 0.900 1.893 -14.658 1.00 95.69 115 ASN A CA 1
ATOM 947 C C . ASN A 1 115 ? 0.916 1.347 -13.213 1.00 95.69 115 ASN A C 1
ATOM 949 O O . ASN A 1 115 ? 0.381 1.950 -12.278 1.00 95.69 115 ASN A O 1
ATOM 953 N N . GLU A 1 116 ? 1.568 0.206 -13.029 1.00 96.88 116 GLU A N 1
ATOM 954 C CA . GLU A 1 116 ? 1.589 -0.574 -11.794 1.00 96.88 116 GLU A CA 1
ATOM 955 C C . GLU A 1 116 ? 2.339 0.139 -10.662 1.00 96.88 116 GLU A C 1
ATOM 957 O O . GLU A 1 116 ? 1.963 -0.001 -9.497 1.00 96.88 116 GLU A O 1
ATOM 962 N N . TYR A 1 117 ? 3.353 0.957 -10.971 1.00 96.62 117 TYR A N 1
ATOM 963 C CA . TYR A 1 117 ? 4.022 1.780 -9.959 1.00 96.62 117 TYR A CA 1
ATOM 964 C C . TYR A 1 117 ? 3.064 2.827 -9.375 1.00 96.62 117 TYR A C 1
ATOM 966 O O . TYR A 1 117 ? 2.974 2.981 -8.154 1.00 96.62 117 TYR A O 1
ATOM 974 N N . ILE A 1 118 ? 2.287 3.510 -10.221 1.00 95.69 118 ILE A N 1
ATOM 975 C CA . ILE A 1 118 ? 1.254 4.447 -9.763 1.00 95.69 118 ILE A CA 1
ATOM 976 C C . ILE A 1 118 ? 0.174 3.688 -8.985 1.00 95.69 118 ILE A C 1
ATOM 978 O O . ILE A 1 118 ? -0.237 4.150 -7.921 1.00 95.69 118 ILE A O 1
ATOM 982 N N . ALA A 1 119 ? -0.245 2.508 -9.455 1.00 97.31 119 ALA A N 1
ATOM 983 C CA . ALA A 1 119 ? -1.229 1.682 -8.757 1.00 97.31 119 ALA A CA 1
ATOM 984 C C . ALA A 1 119 ? -0.774 1.328 -7.330 1.00 97.31 119 ALA A C 1
ATOM 986 O O . ALA A 1 119 ? -1.524 1.549 -6.378 1.00 97.31 119 ALA A O 1
ATOM 987 N N . ILE A 1 120 ? 0.471 0.869 -7.153 1.00 97.12 120 ILE A N 1
ATOM 988 C CA . ILE A 1 120 ? 1.053 0.585 -5.831 1.00 97.12 120 ILE A CA 1
ATOM 989 C C . ILE A 1 120 ? 1.041 1.837 -4.944 1.00 97.12 120 ILE A C 1
ATOM 991 O O . ILE A 1 120 ? 0.615 1.774 -3.788 1.00 97.12 120 ILE A O 1
ATOM 995 N N . LYS A 1 121 ? 1.473 2.986 -5.479 1.00 95.88 121 LYS A N 1
ATOM 996 C CA . LYS A 1 121 ? 1.485 4.253 -4.735 1.00 95.88 121 LYS A CA 1
ATOM 997 C C . LYS A 1 121 ? 0.082 4.637 -4.257 1.00 95.88 121 LYS A C 1
ATOM 999 O O . LYS A 1 121 ? -0.096 4.985 -3.091 1.00 95.88 121 LYS A O 1
ATOM 1004 N N . ILE A 1 122 ? -0.916 4.533 -5.137 1.00 96.12 122 ILE A N 1
ATOM 1005 C CA . ILE A 1 122 ? -2.318 4.823 -4.814 1.00 96.12 122 ILE A CA 1
ATOM 1006 C C . ILE A 1 122 ? -2.830 3.868 -3.738 1.00 96.12 122 ILE A C 1
ATOM 1008 O O . ILE A 1 122 ? -3.447 4.331 -2.780 1.00 96.12 122 ILE A O 1
ATOM 1012 N N . ILE A 1 123 ? -2.553 2.564 -3.848 1.00 97.44 123 ILE A N 1
ATOM 1013 C CA . ILE A 1 123 ? -2.954 1.575 -2.837 1.00 97.44 123 ILE A CA 1
ATOM 1014 C C . ILE A 1 123 ? -2.412 1.977 -1.463 1.00 97.44 123 ILE A C 1
ATOM 1016 O O . ILE A 1 123 ? -3.177 1.998 -0.493 1.00 97.44 123 ILE A O 1
ATOM 1020 N N . SER A 1 124 ? -1.135 2.356 -1.373 1.00 96.69 124 SER A N 1
ATOM 1021 C CA . SER A 1 124 ? -0.537 2.760 -0.100 1.00 96.69 124 SER A CA 1
ATOM 1022 C C . SER A 1 124 ? -1.098 4.063 0.452 1.00 96.69 124 SER A C 1
ATOM 1024 O O . SER A 1 124 ? -1.459 4.133 1.631 1.00 96.69 124 SER A O 1
ATOM 1026 N N . GLN A 1 125 ? -1.244 5.078 -0.399 1.00 96.81 125 GLN A N 1
ATOM 1027 C CA . GLN A 1 125 ? -1.794 6.370 -0.004 1.00 96.81 125 GLN A CA 1
ATOM 1028 C C . GLN A 1 125 ? -3.245 6.235 0.473 1.00 96.81 125 GLN A C 1
ATOM 1030 O O . GLN A 1 125 ? -3.596 6.719 1.550 1.00 96.81 125 GLN A O 1
ATOM 1035 N N . VAL A 1 126 ? -4.089 5.544 -0.298 1.00 97.50 126 VAL A N 1
ATOM 1036 C CA . VAL A 1 126 ? -5.496 5.308 0.051 1.00 97.50 126 VAL A CA 1
ATOM 1037 C C . VAL A 1 126 ? -5.592 4.501 1.339 1.00 97.50 126 VAL A C 1
ATOM 1039 O O . VAL A 1 126 ? -6.383 4.854 2.213 1.00 97.50 126 VAL A O 1
ATOM 1042 N N . SER A 1 127 ? -4.753 3.477 1.513 1.00 98.00 127 SER A N 1
ATOM 1043 C CA . SER A 1 127 ? -4.747 2.679 2.741 1.00 98.00 127 SER A CA 1
ATOM 1044 C C . SER A 1 127 ? -4.421 3.524 3.972 1.00 98.00 127 SER A C 1
ATOM 1046 O O . SER A 1 127 ? -5.128 3.449 4.977 1.00 98.00 127 SER A O 1
ATOM 1048 N N . ALA A 1 128 ? -3.414 4.395 3.881 1.00 97.50 128 ALA A N 1
ATOM 1049 C CA . ALA A 1 128 ? -3.038 5.303 4.961 1.00 97.50 128 ALA A CA 1
ATOM 1050 C C . ALA A 1 128 ? -4.138 6.336 5.287 1.00 97.50 128 ALA A C 1
ATOM 1052 O O . ALA A 1 128 ? -4.414 6.604 6.460 1.00 97.50 128 ALA A O 1
ATOM 1053 N N . ILE A 1 129 ? -4.827 6.868 4.270 1.00 97.81 129 ILE A N 1
ATOM 1054 C CA . ILE A 1 129 ? -5.987 7.754 4.461 1.00 97.81 129 ILE A CA 1
ATOM 1055 C C . ILE A 1 129 ? -7.120 7.006 5.170 1.00 97.81 129 ILE A C 1
ATOM 1057 O O . ILE A 1 129 ? -7.671 7.508 6.150 1.00 97.81 129 ILE A O 1
ATOM 1061 N N . LEU A 1 130 ? -7.454 5.795 4.717 1.00 97.88 130 LEU A N 1
ATOM 1062 C CA . LEU A 1 130 ? -8.510 4.980 5.318 1.00 97.88 13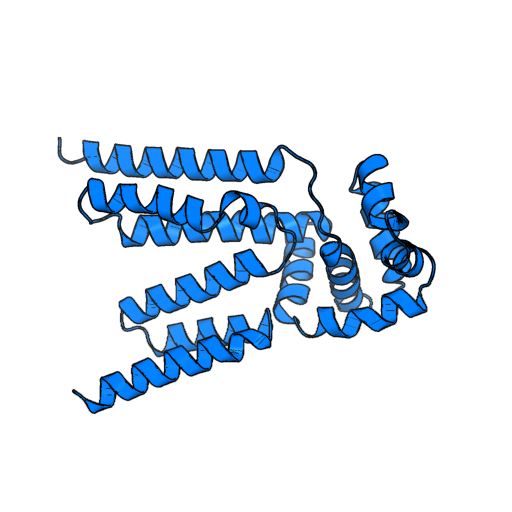0 LEU A CA 1
ATOM 1063 C C . LEU A 1 130 ? -8.193 4.606 6.773 1.00 97.88 130 LEU A C 1
ATOM 1065 O O . LEU A 1 130 ? -9.099 4.619 7.605 1.00 97.88 130 LEU A O 1
ATOM 1069 N N . ILE A 1 131 ? -6.924 4.357 7.114 1.00 97.44 131 ILE A N 1
ATOM 1070 C CA . ILE A 1 131 ? -6.482 4.166 8.505 1.00 97.44 131 ILE A CA 1
ATOM 1071 C C . ILE A 1 131 ? -6.821 5.398 9.351 1.00 97.44 131 ILE A C 1
ATOM 1073 O O . ILE A 1 131 ? -7.482 5.271 10.386 1.00 97.44 131 ILE A O 1
ATOM 1077 N N . ALA A 1 132 ? -6.431 6.594 8.895 1.00 96.75 132 ALA A N 1
ATOM 1078 C CA . ALA A 1 132 ? -6.719 7.838 9.605 1.00 96.75 132 ALA A CA 1
ATOM 1079 C C . ALA A 1 132 ? -8.234 8.063 9.770 1.00 96.75 132 ALA A C 1
ATOM 1081 O O . ALA A 1 132 ? -8.687 8.441 10.852 1.00 96.75 132 ALA A O 1
ATOM 1082 N N . LEU A 1 133 ? -9.029 7.758 8.738 1.00 96.62 133 LEU A N 1
ATOM 1083 C CA . LEU A 1 133 ? -10.489 7.849 8.787 1.00 96.62 133 LEU A CA 1
ATOM 1084 C C . LEU A 1 133 ? -11.099 6.861 9.790 1.00 96.62 133 LEU A C 1
ATOM 1086 O O . LEU A 1 133 ? -11.942 7.263 10.589 1.00 96.62 133 LEU A O 1
ATOM 1090 N N . ILE A 1 134 ? -10.685 5.589 9.795 1.00 95.69 134 ILE A N 1
ATOM 1091 C CA . ILE A 1 134 ? -11.199 4.582 10.741 1.00 95.69 134 ILE A CA 1
ATOM 1092 C C . ILE A 1 134 ? -10.870 4.977 12.180 1.00 95.69 134 ILE A C 1
ATOM 1094 O O . ILE A 1 134 ? -11.747 4.906 13.050 1.00 95.69 134 ILE A O 1
ATOM 1098 N N . MET A 1 135 ? -9.644 5.441 12.440 1.00 94.81 135 MET A N 1
ATOM 1099 C CA . MET A 1 135 ? -9.271 5.947 13.761 1.00 94.81 135 MET A CA 1
ATOM 1100 C C . MET A 1 135 ? -10.132 7.153 14.145 1.00 94.81 135 MET A C 1
ATOM 1102 O O . MET A 1 135 ? -10.779 7.135 15.191 1.00 94.81 135 MET A O 1
ATOM 1106 N N . ALA A 1 136 ? -10.241 8.162 13.281 1.00 93.94 136 ALA A N 1
ATOM 1107 C CA . ALA A 1 136 ? -11.036 9.353 13.565 1.00 93.94 136 ALA A CA 1
ATOM 1108 C C . ALA A 1 136 ? -12.519 9.031 13.807 1.00 93.94 136 ALA A C 1
ATOM 1110 O O . ALA A 1 136 ? -13.100 9.526 14.772 1.00 93.94 136 ALA A O 1
ATOM 1111 N N . MET A 1 137 ? -13.124 8.158 12.995 1.00 92.31 137 MET A N 1
ATOM 1112 C CA . MET A 1 137 ? -14.511 7.707 13.163 1.00 92.31 137 MET A CA 1
ATOM 1113 C C . MET A 1 137 ? -14.723 6.956 14.480 1.00 92.31 137 MET A C 1
ATOM 1115 O O . MET A 1 137 ? -15.766 7.121 15.118 1.00 92.31 137 MET A O 1
ATOM 1119 N N . SER A 1 138 ? -13.741 6.162 14.912 1.00 92.12 138 SER A N 1
ATOM 1120 C CA . SER A 1 138 ? -13.812 5.397 16.163 1.00 92.12 138 SER A CA 1
ATOM 1121 C C . SER A 1 138 ? -13.883 6.304 17.393 1.00 92.12 138 SER A C 1
ATOM 1123 O O . SER A 1 138 ? -14.634 6.006 18.319 1.00 92.12 138 SER A O 1
ATOM 1125 N N . PHE A 1 139 ? -13.183 7.442 17.369 1.00 92.12 139 PHE A N 1
ATOM 1126 C CA . PHE A 1 139 ? -13.136 8.413 18.471 1.00 92.12 139 PHE A CA 1
ATOM 1127 C C . PHE A 1 139 ? -13.989 9.670 18.216 1.00 92.12 139 PHE A C 1
ATOM 1129 O O . PHE A 1 139 ? -13.967 10.625 18.996 1.00 92.12 139 PHE A O 1
ATOM 1136 N N . PHE A 1 140 ? -14.782 9.708 17.140 1.00 92.19 140 PHE A N 1
ATOM 1137 C CA . PHE A 1 140 ? -15.497 10.925 16.739 1.00 92.19 140 PHE A CA 1
ATOM 1138 C C . PHE A 1 140 ? -16.533 11.376 17.776 1.00 92.19 140 PHE A C 1
ATOM 1140 O O . PHE A 1 140 ? -16.706 12.574 18.015 1.00 92.19 140 PHE A O 1
ATOM 1147 N N . LYS A 1 141 ? -17.201 10.417 18.428 1.00 89.31 141 LYS A N 1
ATOM 1148 C CA . LYS A 1 141 ? -18.201 10.676 19.478 1.00 89.31 141 LYS A CA 1
ATOM 1149 C C . LYS A 1 141 ? -17.582 10.950 20.851 1.00 89.31 141 LYS A C 1
ATOM 1151 O O . LYS A 1 141 ? -18.290 11.402 21.745 1.00 89.31 141 LYS A O 1
ATOM 1156 N N . GLU A 1 142 ? -16.283 10.716 21.003 1.00 91.31 142 GLU A N 1
ATOM 1157 C CA . GLU A 1 142 ? -15.583 10.887 22.271 1.00 91.31 142 GLU A CA 1
ATOM 1158 C C . GLU A 1 142 ? -15.300 12.358 22.592 1.00 91.31 142 GLU A C 1
ATOM 1160 O O . GLU A 1 142 ? -15.490 13.271 21.774 1.00 91.31 142 GLU A O 1
ATOM 1165 N N . ARG A 1 143 ? -14.817 12.598 23.816 1.00 90.69 143 ARG A N 1
ATOM 1166 C CA . ARG A 1 143 ? -14.365 13.924 24.256 1.00 90.69 143 ARG A CA 1
ATOM 1167 C C . ARG A 1 143 ? -13.298 14.474 23.311 1.00 90.69 143 ARG A C 1
ATOM 1169 O O . ARG A 1 143 ? -12.538 13.734 22.695 1.00 90.69 143 ARG A O 1
ATOM 1176 N N . PHE A 1 144 ? -13.228 15.799 23.220 1.00 89.88 144 PHE A N 1
ATOM 1177 C CA . PHE A 1 144 ? -12.309 16.484 22.312 1.00 89.88 144 PHE A CA 1
ATOM 1178 C C . PHE A 1 144 ? -10.848 16.052 22.525 1.00 89.88 144 PHE A C 1
ATOM 1180 O O . PHE A 1 144 ? -10.177 15.709 21.562 1.00 89.88 144 PHE A O 1
ATOM 1187 N N . SER A 1 145 ? -10.388 15.947 23.774 1.00 90.12 145 SER A N 1
ATOM 1188 C CA . SER A 1 145 ? -9.031 15.479 24.096 1.00 90.12 145 SER A CA 1
ATOM 1189 C C . SER A 1 145 ? -8.731 14.064 23.587 1.00 90.12 145 SER A C 1
ATOM 1191 O O . SER A 1 145 ? -7.673 13.840 23.009 1.00 90.12 145 SER A O 1
ATOM 1193 N N . LEU A 1 146 ? -9.675 13.129 23.745 1.00 91.56 146 LEU A N 1
ATOM 1194 C CA . LEU A 1 146 ? -9.544 11.747 23.265 1.00 91.56 146 LEU A CA 1
ATOM 1195 C C . LEU A 1 146 ? -9.573 11.651 21.738 1.00 91.56 146 LEU A C 1
ATOM 1197 O O . LEU A 1 146 ? -8.946 10.775 21.163 1.00 91.56 146 LEU A O 1
ATOM 1201 N N . TYR A 1 147 ? -10.291 12.547 21.065 1.00 94.56 147 TYR A N 1
ATOM 1202 C CA . TYR A 1 147 ? -10.240 12.607 19.609 1.00 94.56 147 TYR A CA 1
ATOM 1203 C C . TYR A 1 147 ? -8.871 13.092 19.121 1.00 94.56 147 TYR A C 1
ATOM 1205 O O . TYR A 1 147 ? -8.307 12.512 18.206 1.00 94.56 147 TYR A O 1
ATOM 1213 N N . PHE A 1 148 ? -8.311 14.138 19.732 1.00 94.56 148 PHE A N 1
ATOM 1214 C CA . PHE A 1 148 ? -7.028 14.690 19.288 1.00 94.56 148 PHE A CA 1
ATOM 1215 C C . PHE A 1 148 ? -5.823 13.807 19.631 1.00 94.56 148 PHE A C 1
ATOM 1217 O O . PHE A 1 148 ? -4.783 13.957 18.992 1.00 94.56 148 PHE A O 1
ATOM 1224 N N . SER A 1 149 ? -5.951 12.849 20.555 1.00 94.56 149 SER A N 1
ATOM 1225 C CA . SER A 1 149 ? -4.885 11.876 20.819 1.00 94.56 149 SER A CA 1
ATOM 1226 C C . SER A 1 149 ? -4.632 10.915 19.651 1.00 94.56 149 SER A C 1
ATOM 1228 O O . SER A 1 149 ? -3.581 10.280 19.626 1.00 94.56 149 SER A O 1
ATOM 1230 N N . ILE A 1 150 ? -5.516 10.840 18.644 1.00 94.94 150 ILE A N 1
ATOM 1231 C CA . ILE A 1 150 ? -5.276 10.005 17.454 1.00 94.94 150 ILE A CA 1
ATOM 1232 C C . ILE A 1 150 ? -4.083 10.499 16.627 1.00 94.94 150 ILE A C 1
ATOM 1234 O O . ILE A 1 150 ? -3.347 9.684 16.088 1.00 94.94 150 ILE A O 1
ATOM 1238 N N . PHE A 1 151 ? -3.862 11.814 16.527 1.00 94.69 151 PHE A N 1
ATOM 1239 C CA . PHE A 1 151 ? -2.812 12.383 15.677 1.00 94.69 151 PHE A CA 1
ATOM 1240 C C . PHE A 1 151 ? -1.390 12.038 16.141 1.00 94.69 151 PHE A C 1
ATOM 1242 O O . PHE A 1 151 ? -0.603 11.604 15.301 1.00 94.69 151 PHE A O 1
ATOM 1249 N N . PRO A 1 152 ? -1.028 12.150 17.437 1.00 94.94 152 PRO A N 1
ATOM 1250 C CA . PRO A 1 152 ? 0.274 11.674 17.894 1.00 94.94 152 PRO A CA 1
ATOM 1251 C C . PRO A 1 152 ? 0.420 10.154 17.755 1.00 94.94 152 PRO A C 1
ATOM 1253 O O . PRO A 1 152 ? 1.506 9.699 17.418 1.00 94.94 152 PRO A O 1
ATOM 1256 N N . ILE A 1 153 ? -0.652 9.366 17.925 1.00 94.56 153 ILE A N 1
ATOM 1257 C CA . ILE A 1 153 ? -0.604 7.914 17.670 1.00 94.56 153 ILE A CA 1
ATOM 1258 C C . ILE A 1 153 ? -0.300 7.640 16.192 1.00 94.56 153 ILE A C 1
ATOM 1260 O O . ILE A 1 153 ? 0.579 6.845 15.887 1.00 94.56 153 ILE A O 1
ATOM 1264 N N . LEU A 1 154 ? -0.972 8.333 15.271 1.00 95.44 154 LEU A N 1
ATOM 1265 C CA . LEU A 1 154 ? -0.702 8.243 13.833 1.00 95.44 154 LEU A CA 1
ATOM 1266 C C . LEU A 1 154 ? 0.732 8.673 13.482 1.00 95.44 154 LEU A C 1
ATOM 1268 O O . LEU A 1 154 ? 1.340 8.091 12.586 1.00 95.44 154 LEU A O 1
ATOM 1272 N N . GLY A 1 155 ? 1.284 9.652 14.203 1.00 93.31 155 GLY A N 1
ATOM 1273 C CA . GLY A 1 155 ? 2.690 10.042 14.103 1.00 93.31 155 GLY A CA 1
ATOM 1274 C C . GLY A 1 155 ? 3.649 8.939 14.559 1.00 93.31 155 GLY A C 1
ATOM 1275 O O . GLY A 1 155 ? 4.595 8.635 13.843 1.00 93.31 155 GLY A O 1
ATOM 1276 N N . LEU A 1 156 ? 3.376 8.298 15.702 1.00 94.12 156 LEU A N 1
ATOM 1277 C CA . LEU A 1 156 ? 4.160 7.163 16.215 1.00 94.12 156 LEU A CA 1
ATOM 1278 C C . LEU A 1 1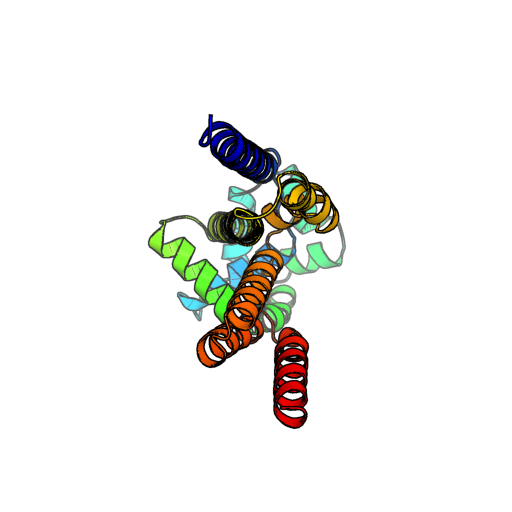56 ? 4.083 5.923 15.315 1.00 94.12 156 LEU A C 1
ATOM 1280 O O . LEU A 1 156 ? 5.014 5.129 15.290 1.00 94.12 156 LEU A O 1
ATOM 1284 N N . LEU A 1 157 ? 2.982 5.761 14.581 1.00 91.44 157 LEU A N 1
ATOM 1285 C CA . LEU A 1 157 ? 2.819 4.722 13.562 1.00 91.44 157 LEU A CA 1
ATOM 1286 C C . LEU A 1 157 ? 3.517 5.063 12.238 1.00 91.44 157 LEU A C 1
ATOM 1288 O O . LEU A 1 157 ? 3.383 4.305 11.282 1.00 91.44 157 LEU A O 1
ATOM 1292 N N . GLU A 1 158 ? 4.193 6.212 12.154 1.00 94.06 158 GLU A N 1
ATOM 1293 C CA . GLU A 1 158 ? 4.853 6.702 10.942 1.00 94.06 158 GLU A CA 1
ATOM 1294 C C . GLU A 1 158 ? 3.913 6.709 9.723 1.00 94.06 158 GLU A C 1
ATOM 1296 O O . GLU A 1 158 ? 4.304 6.395 8.599 1.00 94.06 158 GLU A O 1
ATOM 1301 N N . ILE A 1 159 ? 2.640 7.087 9.920 1.00 95.31 159 ILE A N 1
ATOM 1302 C CA . ILE A 1 159 ? 1.615 6.965 8.868 1.00 95.31 159 ILE A CA 1
ATOM 1303 C C . ILE A 1 159 ? 1.964 7.747 7.592 1.00 95.31 159 ILE A C 1
ATOM 1305 O O . ILE A 1 159 ? 1.556 7.369 6.494 1.00 95.31 159 ILE A O 1
ATOM 1309 N N . LEU A 1 160 ? 2.733 8.832 7.731 1.00 93.44 160 LEU A N 1
ATOM 1310 C CA . LEU A 1 160 ? 3.235 9.616 6.607 1.00 93.44 160 LEU A CA 1
ATOM 1311 C C . LEU A 1 160 ? 4.195 8.789 5.743 1.00 93.44 160 LEU A C 1
ATOM 1313 O O . LEU A 1 160 ? 4.055 8.774 4.523 1.00 93.44 160 LEU A O 1
ATOM 1317 N N . GLU A 1 161 ? 5.108 8.040 6.357 1.00 93.38 161 GLU A N 1
ATOM 1318 C CA . GLU A 1 161 ? 6.029 7.145 5.655 1.00 93.38 161 GLU A CA 1
ATOM 1319 C C . GLU A 1 161 ? 5.283 5.960 5.034 1.00 93.38 161 GLU A C 1
ATOM 1321 O O . GLU A 1 161 ? 5.436 5.679 3.843 1.00 93.38 161 GLU A O 1
ATOM 1326 N N . LEU A 1 162 ? 4.363 5.345 5.784 1.00 94.00 162 LEU A N 1
ATOM 1327 C CA . LEU A 1 162 ? 3.504 4.272 5.271 1.00 94.00 162 LEU A CA 1
ATOM 1328 C C . LEU A 1 162 ? 2.671 4.702 4.054 1.00 94.00 162 LEU A C 1
ATOM 1330 O O . LEU A 1 162 ? 2.383 3.877 3.190 1.00 94.00 162 LEU A O 1
ATOM 1334 N N . SER A 1 163 ? 2.304 5.984 3.954 1.00 94.50 163 SER A N 1
ATOM 1335 C CA . SER A 1 163 ? 1.506 6.506 2.836 1.00 94.50 163 SER A CA 1
ATOM 1336 C C . SER A 1 163 ? 2.248 6.572 1.497 1.00 94.50 163 SER A C 1
ATOM 1338 O O . SER A 1 163 ? 1.600 6.695 0.458 1.00 94.50 163 SER A O 1
ATOM 1340 N N . ARG A 1 164 ? 3.585 6.508 1.504 1.00 93.50 164 ARG A N 1
ATOM 1341 C CA . ARG A 1 164 ? 4.426 6.477 0.292 1.00 93.50 164 ARG A CA 1
ATOM 1342 C C . ARG A 1 164 ? 5.140 5.146 0.090 1.00 93.50 164 ARG A C 1
ATOM 1344 O O . ARG A 1 164 ? 5.651 4.886 -0.996 1.00 93.50 164 ARG A O 1
ATOM 1351 N N . LEU A 1 165 ? 5.184 4.307 1.123 1.00 93.69 165 LEU A N 1
ATOM 1352 C CA . LEU A 1 165 ? 5.874 3.028 1.090 1.00 93.69 165 LEU A CA 1
ATOM 1353 C C . LEU A 1 165 ? 5.223 2.099 0.055 1.00 93.69 165 LEU A C 1
ATOM 1355 O O . LEU A 1 165 ? 4.068 1.706 0.196 1.00 93.69 165 LEU A O 1
ATOM 1359 N N . MET A 1 166 ? 5.962 1.745 -0.998 1.00 94.50 166 MET A N 1
ATOM 1360 C CA . MET A 1 166 ? 5.484 0.904 -2.105 1.00 94.50 166 MET A CA 1
ATOM 1361 C C . MET A 1 166 ? 5.517 -0.595 -1.760 1.00 94.50 166 MET A C 1
ATOM 1363 O O . MET A 1 166 ? 6.125 -1.408 -2.453 1.00 94.50 166 MET A O 1
ATOM 1367 N N . THR A 1 167 ? 4.897 -0.951 -0.640 1.00 92.75 167 THR A N 1
ATOM 1368 C CA . THR A 1 167 ? 4.812 -2.302 -0.074 1.00 92.75 167 THR A CA 1
ATOM 1369 C C . THR A 1 167 ? 3.383 -2.546 0.428 1.00 92.75 167 THR A C 1
ATOM 1371 O O . THR A 1 167 ? 2.635 -1.593 0.649 1.00 92.75 167 THR A O 1
ATOM 1374 N N . PRO A 1 168 ? 2.972 -3.802 0.679 1.00 94.69 168 PRO A N 1
ATOM 1375 C CA . PRO A 1 168 ? 1.628 -4.084 1.190 1.00 94.69 168 PRO A CA 1
ATOM 1376 C C . PRO A 1 168 ? 1.392 -3.635 2.646 1.00 94.69 168 PRO A C 1
ATOM 1378 O O . PRO A 1 168 ? 0.330 -3.916 3.192 1.00 94.69 168 PRO A O 1
ATOM 1381 N N . ASP A 1 169 ? 2.350 -2.986 3.315 1.00 93.94 169 ASP A N 1
ATOM 1382 C CA . ASP A 1 169 ? 2.319 -2.754 4.768 1.00 93.94 169 ASP A CA 1
ATOM 1383 C C . ASP A 1 169 ? 1.180 -1.829 5.211 1.00 93.94 169 ASP A C 1
ATOM 1385 O O . ASP A 1 169 ? 0.495 -2.101 6.200 1.00 93.94 169 ASP A O 1
ATOM 1389 N N . SER A 1 170 ? 0.935 -0.763 4.453 1.00 95.56 170 SER A N 1
ATOM 1390 C CA . SER A 1 170 ? -0.173 0.172 4.675 1.00 95.56 170 SER A CA 1
ATOM 1391 C C . SER A 1 170 ? -1.531 -0.525 4.508 1.00 95.56 170 SER A C 1
ATOM 1393 O O . SER A 1 170 ? -2.420 -0.371 5.347 1.00 95.56 170 SER A O 1
ATOM 1395 N N . LEU A 1 171 ? -1.677 -1.361 3.477 1.00 97.06 171 LEU A N 1
ATOM 1396 C CA . LEU A 1 171 ? -2.879 -2.151 3.213 1.00 97.06 171 LEU A CA 1
ATOM 1397 C C . LEU A 1 171 ? -3.114 -3.216 4.291 1.00 97.06 171 LEU A C 1
ATOM 1399 O O . LEU A 1 171 ? -4.229 -3.362 4.787 1.00 97.06 171 LEU A O 1
ATOM 1403 N N . ILE A 1 172 ? -2.067 -3.935 4.701 1.00 95.75 172 ILE A N 1
ATOM 1404 C CA . ILE A 1 172 ? -2.136 -4.907 5.800 1.00 95.75 172 ILE A CA 1
ATOM 1405 C C . ILE A 1 172 ? -2.566 -4.197 7.086 1.00 95.75 172 ILE A C 1
ATOM 1407 O O . ILE A 1 172 ? -3.475 -4.667 7.768 1.00 95.75 172 ILE A O 1
ATOM 1411 N N . SER A 1 173 ? -1.973 -3.041 7.390 1.00 95.00 173 SER A N 1
ATOM 1412 C CA . SER A 1 173 ? -2.326 -2.236 8.564 1.00 95.00 173 SER A CA 1
ATOM 1413 C C . SER A 1 173 ? -3.794 -1.806 8.535 1.00 95.00 173 SER A C 1
ATOM 1415 O O . SER A 1 173 ? -4.490 -1.920 9.545 1.00 95.00 173 SER A O 1
ATOM 1417 N N . LEU A 1 174 ? -4.302 -1.394 7.368 1.00 97.06 174 LEU A N 1
ATOM 1418 C CA . LEU A 1 174 ? -5.715 -1.076 7.171 1.00 97.06 174 LEU A CA 1
ATOM 1419 C C . LEU A 1 174 ? -6.610 -2.290 7.449 1.00 97.06 174 LEU A C 1
ATOM 1421 O O . LEU A 1 174 ? -7.609 -2.170 8.160 1.00 97.06 174 LEU A O 1
ATOM 1425 N N . VAL A 1 175 ? -6.268 -3.455 6.902 1.00 96.06 175 VAL A N 1
ATOM 1426 C CA . VAL A 1 175 ? -7.041 -4.696 7.060 1.00 96.06 175 VAL A CA 1
ATOM 1427 C C . VAL A 1 175 ? -7.078 -5.133 8.525 1.00 96.06 175 VAL A C 1
ATOM 1429 O O . VAL A 1 175 ? -8.151 -5.433 9.055 1.00 96.06 175 VAL A O 1
ATOM 1432 N N . LEU A 1 176 ? -5.931 -5.106 9.21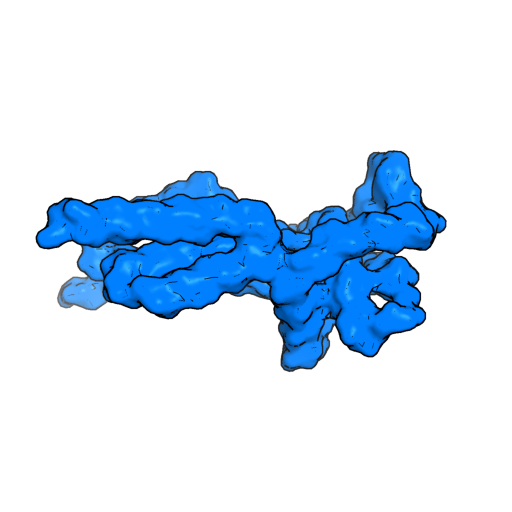0 1.00 93.94 176 LEU A N 1
ATOM 1433 C CA . LEU A 1 176 ? -5.831 -5.443 10.630 1.00 93.94 176 LEU A CA 1
ATOM 1434 C C . LEU A 1 176 ? -6.638 -4.467 11.498 1.00 93.94 176 LEU A C 1
ATOM 1436 O O . LEU A 1 176 ? -7.422 -4.907 12.342 1.00 93.94 176 LEU A O 1
ATOM 1440 N N . LEU A 1 177 ? -6.522 -3.158 11.253 1.00 94.19 177 LEU A N 1
ATOM 1441 C CA . LEU A 1 177 ? -7.290 -2.134 11.966 1.00 94.19 177 LEU A CA 1
ATOM 1442 C C . LEU A 1 177 ? -8.798 -2.278 11.726 1.00 94.19 177 LEU A C 1
ATOM 1444 O O . LEU A 1 177 ? -9.590 -2.189 12.664 1.00 94.19 177 LEU A O 1
ATOM 1448 N N . THR A 1 178 ? -9.199 -2.541 10.482 1.00 95.38 178 THR A N 1
ATOM 1449 C CA . THR A 1 178 ? -10.602 -2.769 10.110 1.00 95.38 178 THR A CA 1
ATOM 1450 C C . THR A 1 178 ? -11.159 -3.984 10.837 1.00 95.38 178 THR A C 1
ATOM 1452 O O . THR A 1 178 ? -12.261 -3.932 11.386 1.00 95.38 178 THR A O 1
ATOM 1455 N N . SER A 1 179 ? -10.391 -5.072 10.902 1.00 93.00 179 SER A N 1
ATOM 1456 C CA . SER A 1 179 ? -10.811 -6.250 11.649 1.00 93.00 179 SER A CA 1
ATOM 1457 C C . SER A 1 179 ? -10.939 -5.974 13.147 1.00 93.00 179 SER A C 1
ATOM 1459 O O . SER A 1 179 ? -11.972 -6.297 13.736 1.00 93.00 179 SER A O 1
ATOM 1461 N N . ALA A 1 180 ? -9.955 -5.312 13.759 1.00 90.38 180 ALA A N 1
ATOM 1462 C CA . ALA A 1 180 ? -10.012 -4.931 15.170 1.00 90.38 180 ALA A CA 1
ATOM 1463 C C . ALA A 1 180 ? -11.232 -4.039 15.472 1.00 90.38 180 ALA A C 1
ATOM 1465 O O . ALA A 1 180 ? -11.942 -4.249 16.460 1.00 90.38 180 ALA A O 1
ATOM 1466 N N . TYR A 1 181 ? -11.539 -3.095 14.578 1.00 91.75 181 TYR A N 1
ATOM 1467 C CA . TYR A 1 181 ? -12.742 -2.274 14.666 1.00 91.75 181 TYR A CA 1
ATOM 1468 C C . TYR A 1 181 ? -14.020 -3.127 14.622 1.00 91.75 181 TYR A C 1
ATOM 1470 O O . TYR A 1 181 ? -14.904 -2.953 15.462 1.00 91.75 181 TYR A O 1
ATOM 1478 N N . LEU A 1 182 ? -14.120 -4.091 13.703 1.00 92.12 182 LEU A N 1
ATOM 1479 C CA . LEU A 1 182 ? -15.271 -4.995 13.605 1.00 92.12 182 LEU A CA 1
ATOM 1480 C C . LEU A 1 182 ? -15.426 -5.900 14.839 1.00 92.12 182 LEU A C 1
ATOM 1482 O O . LEU A 1 182 ? -16.556 -6.098 15.298 1.00 92.12 182 LEU A O 1
ATOM 1486 N N . LEU A 1 183 ? -14.321 -6.385 15.422 1.00 88.44 183 LEU A N 1
ATOM 1487 C CA . LEU A 1 183 ? -14.334 -7.119 16.697 1.00 88.44 183 LEU A CA 1
ATOM 1488 C C . LEU A 1 183 ? -14.896 -6.260 17.828 1.00 88.44 183 LEU A C 1
ATOM 1490 O O . LEU A 1 183 ? -15.740 -6.731 18.588 1.00 88.44 183 LEU A O 1
ATOM 1494 N N . SER A 1 184 ? -14.513 -4.979 17.900 1.00 86.44 184 SER A N 1
ATOM 1495 C CA . SER A 1 184 ? -15.050 -4.047 18.905 1.00 86.44 184 SER A CA 1
ATOM 1496 C C . SER A 1 184 ? -16.570 -3.841 18.786 1.00 86.44 184 SER A C 1
ATOM 1498 O O . SER A 1 184 ? -17.233 -3.492 19.761 1.00 86.44 184 SER A O 1
ATOM 1500 N N . LYS A 1 185 ? -17.139 -4.086 17.596 1.00 88.50 185 LYS A N 1
ATOM 1501 C CA . LYS A 1 185 ? -18.583 -4.036 17.308 1.00 88.50 185 LYS A CA 1
ATOM 1502 C C . LYS A 1 185 ? -19.265 -5.405 17.371 1.00 88.50 185 LYS A C 1
ATOM 1504 O O . LYS A 1 185 ? -20.408 -5.523 16.938 1.00 88.50 185 LYS A O 1
ATOM 1509 N N . ASN A 1 186 ? -18.583 -6.427 17.891 1.00 86.88 186 ASN A N 1
ATOM 1510 C CA . ASN A 1 186 ? -19.070 -7.802 18.011 1.00 86.88 186 ASN A CA 1
ATOM 1511 C C . ASN A 1 186 ? -19.450 -8.466 16.666 1.00 86.88 186 ASN A C 1
ATOM 1513 O O . ASN A 1 186 ? -20.244 -9.404 16.624 1.00 86.88 186 ASN A O 1
ATOM 1517 N N . LYS A 1 187 ? -18.881 -8.001 15.543 1.00 89.88 187 LYS A N 1
ATOM 1518 C CA . LYS A 1 187 ? -19.100 -8.576 14.202 1.00 89.88 187 LYS A CA 1
ATOM 1519 C C . LYS A 1 187 ? -18.056 -9.653 13.890 1.00 89.88 187 LYS A C 1
ATOM 1521 O O . LYS A 1 187 ? -17.257 -9.501 12.968 1.00 89.88 187 LYS A O 1
ATOM 1526 N N . LEU A 1 188 ? -18.067 -10.736 14.671 1.00 88.12 188 LEU A N 1
ATOM 1527 C CA . LEU A 1 188 ? -17.023 -11.772 14.657 1.00 88.12 188 LEU A CA 1
ATOM 1528 C C . LEU A 1 188 ? -16.795 -12.390 13.270 1.00 88.12 188 LEU A C 1
ATOM 1530 O O . LEU A 1 188 ? -15.669 -12.396 12.787 1.00 88.12 188 LEU A O 1
ATOM 1534 N N . LEU A 1 189 ? -17.857 -12.856 12.603 1.00 88.75 189 LEU A N 1
ATOM 1535 C CA . LEU A 1 189 ? -17.735 -13.527 11.302 1.00 88.75 189 LEU A CA 1
ATOM 1536 C C . LEU A 1 189 ? -17.048 -12.631 10.260 1.00 88.75 189 LEU A C 1
ATOM 1538 O O . LEU A 1 189 ? -16.086 -13.043 9.621 1.00 88.75 189 LEU A O 1
ATOM 1542 N N . VAL A 1 190 ? -17.516 -11.387 10.126 1.00 92.62 190 VAL A N 1
ATOM 1543 C CA . VAL A 1 190 ? -16.969 -10.431 9.151 1.00 92.62 190 VAL A CA 1
ATOM 1544 C C . VAL A 1 190 ? -15.528 -10.064 9.505 1.00 92.62 190 VAL A C 1
ATOM 1546 O O . VAL A 1 190 ? -14.682 -9.998 8.622 1.00 92.62 190 VAL A O 1
ATOM 1549 N N . SER A 1 191 ? -15.224 -9.877 10.791 1.00 90.94 191 SER A N 1
ATOM 1550 C CA . SER A 1 191 ? -13.858 -9.617 11.252 1.00 90.94 191 SER A CA 1
ATOM 1551 C C . SER A 1 191 ? -12.885 -10.738 10.868 1.00 90.94 191 SER A C 1
ATOM 1553 O O . SER A 1 191 ? -11.795 -10.446 10.373 1.00 90.94 191 SER A O 1
ATOM 1555 N N . TYR A 1 192 ? -13.267 -12.006 11.051 1.00 89.81 192 TYR A N 1
ATOM 1556 C CA . TYR A 1 192 ? -12.409 -13.131 10.681 1.00 89.81 192 TYR A CA 1
ATOM 1557 C C . TYR A 1 192 ? -12.221 -13.246 9.173 1.00 89.81 192 TYR A C 1
ATOM 1559 O O . TYR A 1 192 ? -11.102 -13.479 8.726 1.00 89.81 192 TYR A O 1
ATOM 1567 N N . MET A 1 193 ? -13.269 -13.001 8.383 1.00 91.44 193 MET A N 1
ATOM 1568 C CA . MET A 1 193 ? -13.140 -12.952 6.923 1.00 91.44 193 MET A CA 1
ATOM 1569 C C . MET A 1 193 ? -12.153 -11.863 6.486 1.00 91.44 193 MET A C 1
ATOM 1571 O O . MET A 1 193 ? -11.288 -12.114 5.651 1.00 91.44 193 MET A O 1
ATOM 1575 N N . VAL A 1 194 ? -12.209 -10.682 7.110 1.00 92.88 194 VAL A N 1
ATOM 1576 C CA . VAL A 1 194 ? -11.244 -9.599 6.862 1.00 92.88 194 VAL A CA 1
ATOM 1577 C C . VAL A 1 194 ? -9.829 -9.993 7.307 1.00 92.88 194 VAL A C 1
ATOM 1579 O O . VAL A 1 194 ? -8.869 -9.706 6.601 1.00 92.88 194 VAL A O 1
ATOM 1582 N N . LEU A 1 195 ? -9.666 -10.699 8.431 1.00 90.38 195 LEU A N 1
ATOM 1583 C CA . LEU A 1 195 ? -8.352 -11.181 8.885 1.00 90.38 195 LEU A CA 1
ATOM 1584 C C . LEU A 1 195 ? -7.722 -12.193 7.937 1.00 90.38 195 LEU A C 1
ATOM 1586 O O . LEU A 1 195 ? -6.513 -12.149 7.722 1.00 90.38 195 LEU A O 1
ATOM 1590 N N . LEU A 1 196 ? -8.523 -13.080 7.351 1.00 91.06 196 LEU A N 1
ATOM 1591 C CA . LEU A 1 196 ? -8.031 -14.040 6.367 1.00 91.06 196 LEU A CA 1
ATOM 1592 C C . LEU A 1 196 ? -7.462 -13.334 5.128 1.00 91.06 196 LEU A C 1
ATOM 1594 O O . LEU A 1 196 ? -6.452 -13.787 4.590 1.00 91.06 196 LEU A O 1
ATOM 1598 N N . LEU A 1 197 ? -8.012 -12.177 4.734 1.00 92.19 197 LEU A N 1
ATOM 1599 C CA . LEU A 1 197 ? -7.432 -11.362 3.657 1.00 92.19 197 LEU A CA 1
ATOM 1600 C C . LEU A 1 197 ? -6.006 -10.893 3.985 1.00 92.19 197 LEU A C 1
ATOM 1602 O O . LEU A 1 197 ? -5.162 -10.851 3.091 1.00 92.19 197 LEU A O 1
ATOM 1606 N N . ALA A 1 198 ? -5.690 -10.605 5.254 1.00 92.69 198 ALA A N 1
ATOM 1607 C CA . ALA A 1 198 ? -4.338 -10.198 5.650 1.00 92.69 198 ALA A CA 1
ATOM 1608 C C . ALA A 1 198 ? -3.288 -11.281 5.347 1.00 92.69 198 ALA A C 1
ATOM 1610 O O . ALA A 1 198 ? -2.156 -10.947 4.994 1.00 92.69 198 ALA A O 1
ATOM 1611 N N . VAL A 1 199 ? -3.663 -12.563 5.440 1.00 92.06 199 VAL A N 1
ATOM 1612 C CA . VAL A 1 199 ? -2.785 -13.702 5.115 1.00 92.06 199 VAL A CA 1
ATOM 1613 C C . VAL A 1 199 ? -2.483 -13.756 3.619 1.00 92.06 199 VAL A C 1
ATOM 1615 O O . VAL A 1 199 ? -1.354 -14.049 3.231 1.00 92.06 199 VAL A O 1
ATOM 1618 N N . LEU A 1 200 ? -3.462 -13.415 2.775 1.00 91.88 200 LEU A N 1
ATOM 1619 C CA . LEU A 1 200 ? -3.284 -13.377 1.321 1.00 91.88 200 LEU A CA 1
ATOM 1620 C C . LEU A 1 200 ? -2.399 -12.205 0.867 1.00 91.88 200 LEU A C 1
ATOM 1622 O O . LEU A 1 200 ? -1.713 -12.310 -0.149 1.00 91.88 200 LEU A O 1
ATOM 1626 N N . PHE A 1 201 ? -2.383 -11.101 1.620 1.00 92.88 201 PHE A N 1
ATOM 1627 C CA . PHE A 1 201 ? -1.452 -9.992 1.383 1.00 92.88 201 PHE A CA 1
ATOM 1628 C C . PHE A 1 201 ? -0.035 -10.303 1.873 1.00 92.88 201 PHE A C 1
ATOM 1630 O O . PHE A 1 201 ? 0.939 -9.870 1.258 1.00 92.88 201 PHE A O 1
ATOM 1637 N N . ARG A 1 202 ? 0.105 -11.061 2.967 1.00 92.06 202 ARG A N 1
ATOM 1638 C CA . ARG A 1 202 ? 1.390 -11.595 3.432 1.00 92.06 202 ARG A CA 1
ATOM 1639 C C . ARG A 1 202 ? 1.168 -12.781 4.371 1.00 92.06 202 ARG A C 1
ATOM 1641 O O . ARG A 1 202 ? 0.540 -12.644 5.417 1.00 92.06 202 ARG A O 1
ATOM 1648 N N . GLN A 1 203 ? 1.765 -13.924 4.039 1.00 88.25 203 GLN A N 1
ATOM 1649 C CA . GLN A 1 203 ? 1.551 -15.196 4.744 1.00 88.25 203 GLN A CA 1
ATOM 1650 C C . GLN A 1 203 ? 1.918 -15.143 6.236 1.00 88.25 203 GLN A C 1
ATOM 1652 O O . GLN A 1 203 ? 1.252 -15.763 7.062 1.00 88.25 203 GLN A O 1
ATOM 1657 N N . THR A 1 204 ? 2.925 -14.345 6.610 1.00 88.75 204 THR A N 1
ATOM 1658 C CA . THR A 1 204 ? 3.348 -14.167 8.011 1.00 88.75 204 THR A CA 1
ATOM 1659 C C . THR A 1 204 ? 2.260 -13.560 8.901 1.00 88.75 204 THR A C 1
ATOM 1661 O O . THR A 1 204 ? 2.305 -13.724 10.119 1.00 88.75 204 THR A O 1
ATOM 1664 N N . ASN A 1 205 ? 1.230 -12.932 8.321 1.00 91.56 205 ASN A N 1
ATOM 1665 C CA . ASN A 1 205 ? 0.099 -12.387 9.071 1.00 91.56 205 ASN A CA 1
ATOM 1666 C C . ASN A 1 205 ? -0.822 -13.463 9.668 1.00 91.56 205 ASN A C 1
ATOM 1668 O O . ASN A 1 205 ? -1.710 -13.126 10.452 1.00 91.56 205 ASN A O 1
ATOM 1672 N N . ILE A 1 206 ? -0.600 -14.750 9.366 1.00 90.50 206 ILE A N 1
ATOM 1673 C CA . ILE A 1 206 ? -1.305 -15.870 10.010 1.00 90.50 206 ILE A CA 1
ATOM 1674 C C . ILE A 1 206 ? -1.198 -15.821 11.542 1.00 90.50 206 ILE A C 1
ATOM 1676 O O . ILE A 1 206 ? -2.135 -16.211 12.239 1.00 90.50 206 ILE A O 1
ATOM 1680 N N . ILE A 1 207 ? -0.104 -15.259 12.069 1.00 89.31 207 ILE A N 1
ATOM 1681 C CA . ILE A 1 207 ? 0.108 -15.057 13.506 1.00 89.31 207 ILE A CA 1
ATOM 1682 C C . ILE A 1 207 ? -0.997 -14.167 14.096 1.00 89.31 207 ILE A C 1
ATOM 1684 O O . ILE A 1 207 ? -1.582 -14.516 15.120 1.00 89.31 207 ILE A O 1
ATOM 1688 N N . PHE A 1 208 ? -1.354 -13.065 13.428 1.00 85.94 208 PHE A N 1
ATOM 1689 C CA . PHE A 1 208 ? -2.414 -12.163 13.892 1.00 85.94 208 PHE A CA 1
ATOM 1690 C C . PHE A 1 208 ? -3.792 -12.825 13.854 1.00 85.94 208 PHE A C 1
ATOM 1692 O O . PHE A 1 208 ? -4.594 -12.630 14.770 1.00 85.94 208 PHE A O 1
ATOM 1699 N N . VAL A 1 209 ? -4.053 -13.650 12.835 1.00 86.06 209 VAL A N 1
ATOM 1700 C CA . VAL A 1 209 ? -5.288 -14.442 12.752 1.00 86.06 209 VAL A CA 1
ATOM 1701 C C . VAL A 1 209 ? -5.379 -15.409 13.933 1.00 86.06 209 VAL A C 1
ATOM 1703 O O . VAL A 1 209 ? -6.410 -15.456 14.605 1.00 86.06 209 VAL A O 1
ATOM 1706 N N . GLY A 1 210 ? -4.294 -16.128 14.234 1.00 85.25 210 GLY A N 1
ATOM 1707 C CA . GLY A 1 210 ? -4.218 -17.047 15.370 1.00 85.25 210 GLY A CA 1
ATOM 1708 C C . GLY A 1 210 ? -4.424 -16.342 16.712 1.00 85.25 210 GLY A C 1
ATOM 1709 O O . GLY A 1 210 ? -5.298 -16.732 17.485 1.00 85.25 210 GLY A O 1
ATOM 1710 N N . MET A 1 211 ? -3.689 -15.255 16.966 1.00 85.38 211 MET A N 1
ATOM 1711 C CA . MET A 1 211 ? -3.780 -14.495 18.219 1.00 85.38 211 MET A CA 1
ATOM 1712 C C . MET A 1 211 ? -5.192 -13.953 18.475 1.00 85.38 211 MET A C 1
ATOM 1714 O O . MET A 1 211 ? -5.747 -14.159 19.555 1.00 85.38 211 MET A O 1
ATOM 1718 N N . LEU A 1 212 ? -5.813 -13.302 17.485 1.00 80.06 212 LEU A N 1
ATOM 1719 C CA . LEU A 1 212 ? -7.157 -12.729 17.640 1.00 80.06 212 LEU A CA 1
ATOM 1720 C C . LEU A 1 212 ? -8.242 -13.807 17.785 1.00 80.06 212 LEU A C 1
ATOM 1722 O O . LEU A 1 212 ? -9.235 -13.611 18.495 1.00 80.06 212 LEU A O 1
ATOM 1726 N N . SER A 1 213 ? -8.041 -14.970 17.162 1.00 78.81 213 SER A N 1
ATOM 1727 C CA . SER A 1 213 ? -8.919 -16.132 17.332 1.00 78.81 213 SER A CA 1
ATOM 1728 C C . SER A 1 213 ? -8.851 -16.681 18.759 1.00 78.81 213 SER A C 1
ATOM 1730 O O . SER A 1 213 ? -9.892 -16.866 19.391 1.00 78.81 213 SER A O 1
ATOM 1732 N N . ILE A 1 214 ? -7.643 -16.850 19.309 1.00 82.19 214 ILE A N 1
ATOM 1733 C CA . ILE A 1 214 ? -7.429 -17.352 20.677 1.00 82.19 214 ILE A CA 1
ATOM 1734 C C . ILE A 1 214 ? -8.035 -16.406 21.719 1.00 82.19 214 ILE A C 1
ATOM 1736 O O . ILE A 1 214 ? -8.752 -16.863 22.606 1.00 82.19 214 ILE A O 1
ATOM 1740 N N . ILE A 1 215 ? -7.819 -15.092 21.592 1.00 78.25 215 ILE A N 1
ATOM 1741 C CA . ILE A 1 215 ? -8.384 -14.094 22.522 1.00 78.25 215 ILE A CA 1
ATOM 1742 C C . ILE A 1 215 ? -9.916 -14.195 22.575 1.00 78.25 215 ILE A C 1
ATOM 1744 O O . ILE A 1 215 ? -10.527 -14.088 23.640 1.00 78.25 215 ILE A O 1
ATOM 1748 N N . THR A 1 216 ? -10.550 -14.431 21.427 1.00 71.75 216 THR A N 1
ATOM 1749 C CA . THR A 1 216 ? -12.010 -14.530 21.334 1.00 71.75 216 THR A CA 1
ATOM 1750 C C . THR A 1 216 ? -12.536 -15.839 21.924 1.00 71.75 216 THR A C 1
ATOM 1752 O O . THR A 1 216 ? -13.563 -15.828 22.604 1.00 71.75 216 THR A O 1
ATOM 1755 N N . LEU A 1 217 ? -11.829 -16.955 21.709 1.00 75.25 217 LEU A N 1
ATOM 1756 C CA . LEU A 1 217 ? -12.144 -18.240 22.341 1.00 75.25 217 LEU A CA 1
ATOM 1757 C C . LEU A 1 217 ? -12.025 -18.152 23.863 1.00 75.25 217 LEU A C 1
ATOM 1759 O O . LEU A 1 217 ? -12.945 -18.562 24.566 1.00 75.25 217 LEU A O 1
ATOM 1763 N N . TYR A 1 218 ? -10.950 -17.537 24.360 1.00 75.25 218 TYR A N 1
ATOM 1764 C CA . TYR A 1 218 ? -10.747 -17.331 25.790 1.00 75.25 218 TYR A CA 1
ATOM 1765 C C . TYR A 1 218 ? -11.889 -16.504 26.389 1.00 75.25 218 TYR A C 1
ATOM 1767 O O . TYR A 1 218 ? -12.490 -16.904 27.376 1.00 75.25 218 TYR A O 1
ATOM 1775 N N . LYS A 1 219 ? -12.295 -15.406 25.739 1.00 66.88 219 LYS A N 1
ATOM 1776 C CA . LYS A 1 219 ? -13.406 -14.568 26.217 1.00 66.88 219 LYS A CA 1
ATOM 1777 C C . LYS A 1 219 ? -14.751 -15.308 26.296 1.00 66.88 219 LYS A C 1
ATOM 1779 O O . LYS A 1 219 ? -15.560 -14.977 27.155 1.00 66.88 219 LYS A O 1
ATOM 1784 N N . LYS A 1 220 ? -14.994 -16.304 25.435 1.00 59.25 220 LYS A N 1
ATOM 1785 C CA . LYS A 1 220 ? -16.192 -17.163 25.498 1.00 59.25 220 LYS A CA 1
ATOM 1786 C C . LYS A 1 220 ? -16.178 -18.158 26.660 1.00 59.25 220 LYS A C 1
ATOM 1788 O O . LYS A 1 220 ? -17.236 -18.658 27.005 1.00 59.25 220 LYS A O 1
ATOM 1793 N N . GLN A 1 221 ? -15.015 -18.466 27.227 1.00 50.09 221 GLN A N 1
ATOM 1794 C CA . GLN A 1 221 ? -14.874 -19.454 28.298 1.00 50.09 221 GLN A CA 1
ATOM 1795 C C . GLN A 1 221 ? -15.133 -18.865 29.700 1.00 50.09 221 GLN A C 1
ATOM 1797 O O . GLN A 1 221 ? -15.279 -19.620 30.655 1.00 50.09 221 GLN A O 1
ATOM 1802 N N . TYR A 1 222 ? -15.210 -17.531 29.819 1.00 45.25 222 TYR A N 1
ATOM 1803 C CA . TYR A 1 222 ? -15.446 -16.790 31.073 1.00 45.25 222 TYR A CA 1
ATOM 1804 C C . TYR A 1 222 ? -16.763 -15.987 31.077 1.00 45.25 222 TYR A C 1
ATOM 1806 O O . TYR A 1 222 ? -16.941 -15.100 31.913 1.00 45.25 222 TYR A O 1
ATOM 1814 N N . LEU A 1 223 ? -17.663 -16.276 30.134 1.00 42.72 223 LEU A N 1
ATOM 1815 C CA . LEU A 1 223 ? -19.051 -15.804 30.084 1.00 42.72 223 LEU A CA 1
ATOM 1816 C C . LEU A 1 223 ? -19.978 -17.012 30.198 1.00 42.72 223 LEU A C 1
ATOM 1818 O O . LEU A 1 223 ? -21.026 -16.864 30.858 1.00 42.72 223 LEU A O 1
#

pLDDT: mean 91.7, std 8.52, range [42.72, 98.0]

Sequence (223 aa):
MKHFPSFIKILSLAIFCFALSWFSNNKEYVNYDAIPYVASAYLIENPDGDSFEYSWQLLEKFVSPSLFKELCCNNYYRQSMSSDKLAFESHLPSYRTKSAYVYLIRFVSDVANINEYIAIKIISQVSAILIALIMAMSFFKERFSLYFSIFPILGLLEILELSRLMTPDSLISLVLLTSAYLLSKNKLLVSYMVLLLAVLFRQTNIIFVGMLSIITLYKKQYL

Secondary structure (DSSP, 8-state):
-TTHHHHHHHHHHHHHHHHHHHHHHHS----TTHHHHHHHHHHHH-TTS-HHHHHHHHHHHHS-HHHHHHHHHSSHHHHHHHH-HHHHHHHHHHHHTSHHHHHHHHHHHHHHT--HHHHHHHHHHHHHHHHHHHHHHHHTTS-HHHHHTHHHHHHHTTHHHHTT--STHHHHHHHHHHHHHHHHTT-HHHHHHHHHHHHHH-GGGHHHHHHHHHHHHHHHHT-

Foldseek 3Di:
DVCVLLVVLVVVLVVVLVVLVCLLPVDDDDDLVLLLLLLLLVCVVVVPDQSLVVSLVVVPVVDDPVVSCCSQPVDPLSVCCNPPSVSVVVCNVVNCQLVLSSPQLNVQCVVVVHGSRVSLLCLQQVLLSLLSVLLLVVCSPPDSVSNVVVVVVCVVVVSSCSNNYSACPSVLSSLLSVLVSCVVVVVPVVSLVSQVNSCSNPVVSVVVSVVVVVVVVVVVVVD